Protein AF-0000000072478906 (afdb_homodimer)

Structure (mmCIF, N/CA/C/O backbone):
data_AF-0000000072478906-model_v1
#
loop_
_entity.id
_entity.type
_entity.pdbx_description
1 polymer 'Transcription factor Pcc1'
#
loop_
_atom_site.group_PDB
_atom_site.id
_atom_site.type_symbol
_atom_site.label_atom_id
_atom_site.label_alt_id
_atom_site.label_comp_id
_atom_site.label_asym_id
_atom_site.label_entity_id
_atom_site.label_seq_id
_atom_site.pdbx_PDB_ins_code
_atom_site.Cartn_x
_atom_site.Cartn_y
_atom_site.Cartn_z
_atom_site.occupancy
_atom_site.B_iso_or_equiv
_atom_site.auth_seq_id
_atom_site.auth_comp_id
_atom_site.auth_asym_id
_atom_site.auth_atom_id
_atom_site.pdbx_PDB_model_num
ATOM 1 N N . MET A 1 1 ? 17.188 -21.484 0.772 1 69.25 1 MET A N 1
ATOM 2 C CA . MET A 1 1 ? 17.469 -21.172 -0.628 1 69.25 1 MET A CA 1
ATOM 3 C C . MET A 1 1 ? 18.125 -19.797 -0.766 1 69.25 1 MET A C 1
ATOM 5 O O . MET A 1 1 ? 17.906 -18.922 0.07 1 69.25 1 MET A O 1
ATOM 9 N N . SER A 1 2 ? 19.078 -19.797 -1.649 1 85.44 2 SER A N 1
ATOM 10 C CA . SER A 1 2 ? 19.844 -18.562 -1.812 1 85.44 2 SER A CA 1
ATOM 11 C C . SER A 1 2 ? 19.016 -17.484 -2.525 1 85.44 2 SER A C 1
ATOM 13 O O . SER A 1 2 ? 18.234 -17.797 -3.422 1 85.44 2 SER A O 1
ATOM 15 N N . LEU A 1 3 ? 19.062 -16.375 -1.99 1 89.69 3 LEU A N 1
ATOM 16 C CA . LEU A 1 3 ? 18.422 -15.234 -2.639 1 89.69 3 LEU A CA 1
ATOM 17 C C . LEU A 1 3 ? 19.328 -14.625 -3.699 1 89.69 3 LEU A C 1
ATOM 19 O O . LEU A 1 3 ? 20.016 -13.633 -3.439 1 89.69 3 LEU A O 1
ATOM 23 N N . ASP A 1 4 ? 19.281 -15.156 -4.926 1 92.44 4 ASP A N 1
ATOM 24 C CA . ASP A 1 4 ? 20.266 -14.844 -5.953 1 92.44 4 ASP A CA 1
ATOM 25 C C . ASP A 1 4 ? 19.828 -13.648 -6.793 1 92.44 4 ASP A C 1
ATOM 27 O O . ASP A 1 4 ? 20.625 -13.086 -7.543 1 92.44 4 ASP A O 1
ATOM 31 N N . TYR A 1 5 ? 18.672 -13.312 -6.742 1 94.56 5 TYR A N 1
ATOM 32 C CA . TYR A 1 5 ? 18.172 -12.172 -7.492 1 94.56 5 TYR A CA 1
ATOM 33 C C . TYR A 1 5 ? 18.062 -10.938 -6.602 1 94.56 5 TYR A C 1
ATOM 35 O O . TYR A 1 5 ? 17.453 -10.992 -5.527 1 94.56 5 TYR A O 1
ATOM 43 N N . LYS A 1 6 ? 18.719 -9.82 -7.031 1 95.25 6 LYS A N 1
ATOM 44 C CA . LYS A 1 6 ? 18.75 -8.617 -6.207 1 95.25 6 LYS A CA 1
ATOM 45 C C . LYS A 1 6 ? 18.406 -7.379 -7.031 1 95.25 6 LYS A C 1
ATOM 47 O O . LYS A 1 6 ? 18.734 -7.312 -8.219 1 95.25 6 LYS A O 1
ATOM 52 N N . LEU A 1 7 ? 17.781 -6.418 -6.391 1 96.75 7 LEU A N 1
ATOM 53 C CA . LEU A 1 7 ? 17.438 -5.152 -7.027 1 96.75 7 LEU A CA 1
ATOM 54 C C . LEU A 1 7 ? 17.344 -4.031 -5.996 1 96.75 7 LEU A C 1
ATOM 56 O O . LEU A 1 7 ? 16.875 -4.25 -4.875 1 96.75 7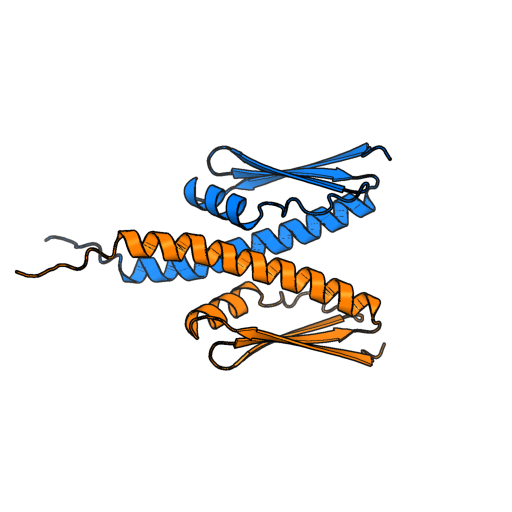 LEU A O 1
ATOM 60 N N . GLU A 1 8 ? 17.766 -2.883 -6.375 1 96.94 8 GLU A N 1
ATOM 61 C CA . GLU A 1 8 ? 17.625 -1.693 -5.539 1 96.94 8 GLU A CA 1
ATOM 62 C C . GLU A 1 8 ? 16.703 -0.67 -6.191 1 96.94 8 GLU A C 1
ATOM 64 O O . GLU A 1 8 ? 16.828 -0.375 -7.383 1 96.94 8 GLU A O 1
ATOM 69 N N . LEU A 1 9 ? 15.773 -0.195 -5.441 1 97.12 9 LEU A N 1
ATOM 70 C CA . LEU A 1 9 ? 14.875 0.867 -5.879 1 97.12 9 LEU A CA 1
ATOM 71 C C . LEU A 1 9 ? 15.094 2.135 -5.059 1 97.12 9 LEU A C 1
ATOM 73 O O . LEU A 1 9 ? 15.148 2.082 -3.828 1 97.12 9 LEU A O 1
ATOM 77 N N . ARG A 1 10 ? 15.266 3.279 -5.719 1 96.56 10 ARG A N 1
ATOM 78 C CA . ARG A 1 10 ? 15.406 4.57 -5.055 1 96.56 10 ARG A CA 1
ATOM 79 C C . ARG A 1 10 ? 14.328 5.547 -5.516 1 96.56 1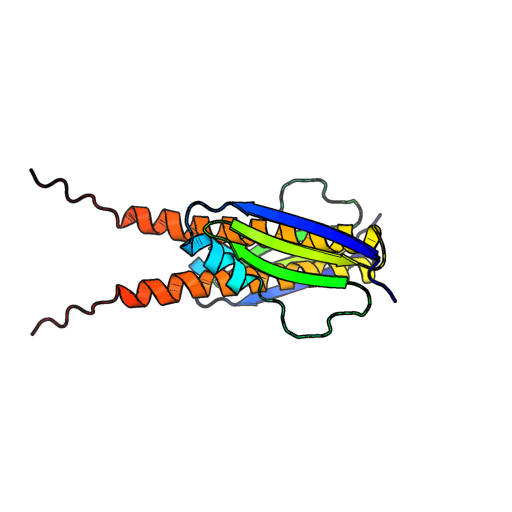0 ARG A C 1
ATOM 81 O O . ARG A 1 10 ? 14.148 5.754 -6.719 1 96.56 10 ARG A O 1
ATOM 88 N N . VAL A 1 11 ? 13.633 6.113 -4.531 1 97.56 11 VAL A N 1
ATOM 89 C CA . VAL A 1 11 ? 12.531 7.027 -4.828 1 97.56 11 VAL A CA 1
ATOM 90 C C . VAL A 1 11 ? 12.789 8.375 -4.16 1 97.56 11 VAL A C 1
ATOM 92 O O . VAL A 1 11 ? 12.789 8.477 -2.93 1 97.56 11 VAL A O 1
ATOM 95 N N . PRO A 1 12 ? 12.898 9.406 -4.91 1 97.12 12 PRO A N 1
ATOM 96 C CA . PRO A 1 12 ? 13.109 10.734 -4.328 1 97.12 12 PRO A CA 1
ATOM 97 C C . PRO A 1 12 ? 11.812 11.375 -3.838 1 97.12 12 PRO A C 1
ATOM 99 O O . PRO A 1 12 ? 10.773 11.242 -4.488 1 97.12 12 PRO A O 1
ATOM 102 N N . PHE A 1 13 ? 11.938 12.039 -2.707 1 95.69 13 PHE A N 1
ATOM 103 C CA . PHE A 1 13 ? 10.875 12.867 -2.152 1 95.69 13 PHE A CA 1
ATOM 104 C C . PHE A 1 13 ? 11.281 14.336 -2.139 1 95.69 13 PHE A C 1
ATOM 106 O O . PHE A 1 13 ? 12.43 14.672 -2.422 1 95.69 13 PHE A O 1
ATOM 113 N N . GLU A 1 14 ? 10.281 15.188 -1.878 1 93.19 14 GLU A N 1
ATOM 114 C CA . GLU A 1 14 ? 10.547 16.625 -1.881 1 93.19 14 GLU A CA 1
ATOM 115 C C . GLU A 1 14 ? 11.445 17.016 -0.711 1 93.19 14 GLU A C 1
ATOM 117 O O . GLU A 1 14 ? 12.273 17.922 -0.836 1 93.19 14 GLU A O 1
ATOM 122 N N . THR A 1 15 ? 11.156 16.344 0.394 1 94 15 THR A N 1
ATOM 123 C CA . THR A 1 15 ? 11.922 16.672 1.595 1 94 15 THR A CA 1
ATOM 124 C C . THR A 1 15 ? 12.391 15.398 2.297 1 94 15 THR A C 1
ATOM 126 O O . THR A 1 15 ? 11.836 14.32 2.08 1 94 15 THR A O 1
ATOM 129 N N . ALA A 1 16 ? 13.367 15.578 3.176 1 95.88 16 ALA A N 1
ATOM 130 C CA . ALA A 1 16 ? 13.859 14.469 3.994 1 95.88 16 ALA A CA 1
ATOM 131 C C . ALA A 1 16 ? 12.758 13.953 4.922 1 95.88 16 ALA A C 1
ATOM 133 O O . ALA A 1 16 ? 12.695 12.75 5.203 1 95.88 16 ALA A O 1
ATOM 134 N N . ARG A 1 17 ? 11.969 14.82 5.352 1 94 17 ARG A N 1
ATOM 135 C CA . ARG A 1 17 ? 10.883 14.461 6.246 1 94 17 ARG A CA 1
ATOM 136 C C . ARG A 1 17 ? 9.883 13.531 5.555 1 94 17 ARG A C 1
ATOM 138 O O . ARG A 1 17 ? 9.445 12.539 6.141 1 94 17 ARG A O 1
ATOM 1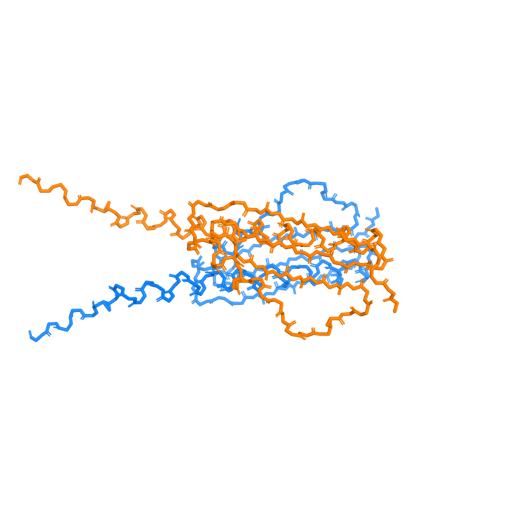45 N N . GLN A 1 18 ? 9.562 13.844 4.371 1 94.12 18 GLN A N 1
ATOM 146 C CA . GLN A 1 18 ? 8.656 13.008 3.602 1 94.12 18 GLN A CA 1
ATOM 147 C C . GLN A 1 18 ? 9.234 11.609 3.402 1 94.12 18 GLN A C 1
ATOM 149 O O . GLN A 1 18 ? 8.508 10.609 3.506 1 94.12 18 GLN A O 1
ATOM 154 N N . ALA A 1 19 ? 10.508 11.547 3.129 1 96.38 19 ALA A N 1
ATOM 155 C CA . ALA A 1 19 ? 11.172 10.258 2.955 1 96.38 19 ALA A CA 1
ATOM 156 C C . ALA A 1 19 ? 11.133 9.438 4.242 1 96.38 19 ALA A C 1
ATOM 158 O O . ALA A 1 19 ? 10.914 8.227 4.207 1 96.38 19 ALA A O 1
ATOM 159 N N . GLU A 1 20 ? 11.305 10.109 5.293 1 95.38 20 GLU A N 1
ATOM 160 C CA . GLU A 1 20 ? 11.266 9.453 6.598 1 95.38 20 GLU A CA 1
ATOM 161 C C . GLU A 1 20 ? 9.867 8.938 6.922 1 95.38 20 GLU A C 1
ATOM 163 O O . GLU A 1 20 ? 9.711 7.848 7.473 1 95.38 20 GLU A O 1
ATOM 168 N N . ILE A 1 21 ? 8.938 9.68 6.605 1 94.44 21 ILE A N 1
ATOM 169 C CA . ILE A 1 21 ? 7.559 9.258 6.82 1 94.44 21 ILE A CA 1
ATOM 170 C C . ILE A 1 21 ? 7.262 8.016 5.988 1 94.44 21 ILE A C 1
ATOM 172 O O . ILE A 1 21 ? 6.656 7.062 6.48 1 94.44 21 ILE A O 1
ATOM 176 N N . ALA A 1 22 ? 7.695 8.062 4.77 1 96.31 22 ALA A N 1
ATOM 177 C CA . ALA A 1 22 ? 7.496 6.906 3.9 1 96.31 22 ALA A CA 1
ATOM 178 C C . ALA A 1 22 ? 8.172 5.66 4.473 1 96.31 22 ALA A C 1
ATOM 180 O O . ALA A 1 22 ? 7.57 4.586 4.516 1 96.31 22 ALA A O 1
ATOM 181 N N . TYR A 1 23 ? 9.391 5.801 4.926 1 95.94 23 TYR A N 1
ATOM 182 C CA . TYR A 1 23 ? 10.141 4.711 5.539 1 95.94 23 TYR A CA 1
ATOM 183 C C . TYR A 1 23 ? 9.375 4.117 6.719 1 95.94 23 TYR A C 1
ATOM 185 O O . TYR A 1 23 ? 9.188 2.902 6.793 1 95.94 23 TYR A O 1
ATOM 193 N N . ASN A 1 24 ? 8.922 4.965 7.531 1 94 24 ASN A N 1
ATOM 194 C CA . ASN A 1 24 ? 8.227 4.531 8.742 1 94 24 ASN A CA 1
ATOM 195 C C . ASN A 1 24 ? 6.902 3.85 8.406 1 94 24 ASN A C 1
ATOM 197 O O . ASN A 1 24 ? 6.449 2.971 9.141 1 94 24 ASN A O 1
ATOM 201 N N . SER A 1 25 ? 6.312 4.297 7.328 1 94.31 25 SER A N 1
ATOM 202 C CA . SER A 1 25 ? 5.035 3.729 6.914 1 94.31 25 SER A CA 1
ATOM 203 C C . SER A 1 25 ? 5.215 2.336 6.316 1 94.31 25 SER A C 1
ATOM 205 O O . SER A 1 25 ? 4.289 1.523 6.332 1 94.31 25 SER A O 1
ATOM 207 N N . LEU A 1 26 ? 6.387 2.043 5.816 1 94.12 26 LEU A N 1
ATOM 208 C CA . LEU A 1 26 ? 6.648 0.792 5.113 1 94.12 26 LEU A CA 1
ATOM 209 C C . LEU A 1 26 ? 7.336 -0.213 6.031 1 94.12 26 LEU A C 1
ATOM 211 O O . LEU A 1 26 ? 7.391 -1.405 5.723 1 94.12 26 LEU A O 1
ATOM 215 N N . ILE A 1 27 ? 7.84 0.241 7.098 1 80.56 27 ILE A N 1
ATOM 216 C CA . ILE A 1 27 ? 8.656 -0.613 7.953 1 80.56 27 ILE A CA 1
ATOM 217 C C . ILE A 1 27 ? 8.039 -2.006 8.039 1 80.56 27 ILE A C 1
ATOM 219 O O . ILE A 1 27 ? 6.855 -2.146 8.367 1 80.56 27 ILE A O 1
ATOM 223 N N . PRO A 1 28 ? 8.891 -2.883 7.48 1 67 28 PRO A N 1
ATOM 224 C CA . PRO A 1 28 ? 8.422 -4.27 7.477 1 67 28 PRO A CA 1
ATOM 225 C C . PRO A 1 28 ? 8.109 -4.789 8.883 1 67 28 PRO A C 1
ATOM 227 O O . PRO A 1 28 ? 8.711 -4.34 9.859 1 67 28 PRO A O 1
ATOM 230 N N . ASP A 1 29 ? 6.809 -5.32 8.898 1 60 29 ASP A N 1
ATOM 231 C CA . ASP A 1 29 ? 6.609 -6.043 10.148 1 60 29 ASP A CA 1
ATOM 232 C C . ASP A 1 29 ? 7.566 -7.23 10.266 1 60 29 ASP A C 1
ATOM 234 O O . ASP A 1 29 ? 7.871 -7.883 9.266 1 60 29 ASP A O 1
ATOM 238 N N . PRO A 1 30 ? 8.406 -7.074 11.305 1 52.44 30 PRO A N 1
ATOM 239 C CA . PRO A 1 30 ? 9.336 -8.188 11.508 1 52.44 30 PRO A CA 1
ATOM 240 C C . PRO A 1 30 ? 8.727 -9.539 11.125 1 52.44 30 PRO A C 1
ATOM 242 O O . PRO A 1 30 ? 9.391 -10.57 11.242 1 52.44 30 PRO A O 1
ATOM 245 N N . VAL A 1 31 ? 7.586 -9.508 10.82 1 49.47 31 VAL A N 1
ATOM 246 C CA . VAL A 1 31 ? 7.035 -10.852 10.695 1 49.47 31 VAL A CA 1
ATOM 247 C C . VAL A 1 31 ? 7.895 -11.672 9.742 1 49.47 31 VAL A C 1
ATOM 249 O O . VAL A 1 31 ? 8.672 -11.125 8.961 1 49.47 31 VAL A O 1
ATOM 252 N N . LEU A 1 32 ? 7.379 -12.812 9.172 1 50.72 32 LEU A N 1
ATOM 253 C CA . LEU A 1 32 ? 7.926 -14.023 8.562 1 50.72 32 LEU A CA 1
ATOM 254 C C . LEU A 1 32 ? 8.578 -13.703 7.219 1 50.72 32 LEU A C 1
ATOM 256 O O . LEU A 1 32 ? 7.887 -13.336 6.262 1 50.72 32 LEU A O 1
ATOM 260 N N . LYS A 1 33 ? 9.727 -12.953 7.383 1 55.34 33 LYS A N 1
ATOM 261 C CA . LYS A 1 33 ? 10.547 -12.922 6.172 1 55.34 33 LYS A CA 1
ATOM 262 C C . LYS A 1 33 ? 10.609 -14.289 5.512 1 55.34 33 LYS A C 1
ATOM 264 O O . LYS A 1 33 ? 10.992 -15.273 6.145 1 55.34 33 LYS A O 1
ATOM 269 N N . GLY A 1 34 ? 9.711 -14.57 4.637 1 59.5 34 GLY A N 1
ATOM 270 C CA . GLY A 1 34 ? 9.758 -15.836 3.926 1 59.5 34 GLY A CA 1
ATOM 271 C C . GLY A 1 34 ? 11.086 -16.109 3.254 1 59.5 34 GLY A C 1
ATOM 272 O O . GLY A 1 34 ? 11.852 -15.172 2.98 1 59.5 34 GLY A O 1
ATOM 273 N N . ASN A 1 35 ? 11.57 -17.297 3.393 1 75.31 35 ASN A N 1
ATOM 274 C CA . ASN A 1 35 ? 12.797 -17.844 2.809 1 75.31 35 ASN A CA 1
ATOM 275 C C . ASN A 1 35 ? 12.906 -17.5 1.327 1 75.31 35 ASN A C 1
ATOM 277 O O . ASN A 1 35 ? 13.961 -17.703 0.718 1 75.31 35 ASN A O 1
ATOM 281 N N . GLU A 1 36 ? 11.859 -16.719 0.839 1 88.75 36 GLU A N 1
ATOM 282 C CA . GLU A 1 36 ? 11.906 -16.562 -0.611 1 88.75 36 GLU A CA 1
ATOM 283 C C . GLU A 1 36 ? 12.18 -15.109 -0.998 1 88.75 36 GLU A C 1
ATOM 285 O O . GLU A 1 36 ? 12.508 -14.82 -2.15 1 88.75 36 GLU A O 1
ATOM 290 N N . ILE A 1 37 ? 12.023 -14.133 -0.041 1 90.44 37 ILE A N 1
ATOM 291 C CA . ILE A 1 37 ? 12.18 -12.719 -0.386 1 90.44 37 ILE A CA 1
ATOM 292 C C . ILE A 1 37 ? 12.602 -11.93 0.852 1 90.44 37 ILE A C 1
ATOM 294 O O . ILE A 1 37 ? 12.141 -12.203 1.959 1 90.44 37 ILE A O 1
ATOM 298 N N . ASN A 1 38 ? 13.547 -11.047 0.733 1 90.06 38 ASN A N 1
ATOM 299 C CA . ASN A 1 38 ? 13.961 -10.078 1.741 1 90.06 38 ASN A CA 1
ATOM 300 C C . ASN A 1 38 ? 13.906 -8.656 1.201 1 90.06 38 ASN A C 1
ATOM 302 O O . ASN A 1 38 ? 14.391 -8.383 0.101 1 90.06 38 ASN A O 1
ATOM 306 N N . ILE A 1 39 ? 13.234 -7.828 1.982 1 91.38 39 ILE A N 1
ATOM 307 C CA . ILE A 1 39 ? 13.164 -6.414 1.617 1 91.38 39 ILE A CA 1
ATOM 308 C C . ILE A 1 39 ? 13.719 -5.562 2.756 1 91.38 39 ILE A C 1
ATOM 310 O O . ILE A 1 39 ? 13.289 -5.695 3.904 1 91.38 39 ILE A O 1
ATOM 314 N N . ASN A 1 40 ? 14.633 -4.699 2.426 1 91.88 40 ASN A N 1
ATOM 315 C CA . ASN A 1 40 ? 15.172 -3.746 3.389 1 91.88 40 ASN A CA 1
ATOM 316 C C . ASN A 1 40 ? 14.961 -2.307 2.924 1 91.88 40 ASN A C 1
ATOM 318 O O . ASN A 1 40 ? 15.289 -1.963 1.788 1 91.88 40 ASN A O 1
ATOM 322 N N . TYR A 1 41 ? 14.359 -1.573 3.85 1 95.44 41 TYR A N 1
ATOM 323 C CA . TYR A 1 41 ? 14.141 -0.162 3.549 1 95.44 41 TYR A CA 1
ATOM 324 C C . TYR A 1 41 ? 15.133 0.714 4.312 1 95.44 41 TYR A C 1
ATOM 326 O O . TYR A 1 41 ? 15.523 0.385 5.434 1 95.44 41 TYR A O 1
ATOM 334 N N . SER A 1 42 ? 15.484 1.795 3.68 1 95.44 42 SER A N 1
ATOM 335 C CA . SER A 1 42 ? 16.297 2.822 4.328 1 95.44 42 SER A CA 1
ATOM 336 C C . SER A 1 42 ? 16.031 4.195 3.715 1 95.44 42 SER A C 1
ATOM 338 O O . SER A 1 42 ? 15.328 4.309 2.707 1 95.44 42 SER A O 1
ATOM 340 N N . VAL A 1 43 ? 16.641 5.172 4.441 1 97.12 43 VAL A N 1
ATOM 341 C CA . VAL A 1 43 ? 16.531 6.543 3.951 1 97.12 43 VAL A CA 1
ATOM 342 C C . VAL A 1 43 ? 17.922 7.137 3.752 1 97.12 43 VAL A C 1
ATOM 344 O O . VAL A 1 43 ? 18.797 6.988 4.609 1 97.12 43 VAL A O 1
ATOM 347 N N . ASP A 1 44 ? 18.094 7.691 2.537 1 97.44 44 ASP A N 1
ATOM 348 C CA . ASP A 1 44 ? 19.297 8.453 2.219 1 97.44 44 ASP A CA 1
ATOM 349 C C . ASP A 1 44 ? 18.938 9.883 1.813 1 97.44 44 ASP A C 1
ATOM 351 O O . ASP A 1 44 ? 18.672 10.156 0.642 1 97.44 44 ASP A O 1
ATOM 355 N N . ASN A 1 45 ? 19.062 10.852 2.73 1 96.62 45 ASN A N 1
ATOM 356 C CA . ASN A 1 45 ? 18.594 12.219 2.527 1 96.62 45 ASN A CA 1
ATOM 357 C C . ASN A 1 45 ? 17.109 12.258 2.182 1 96.62 45 ASN A C 1
ATOM 359 O O . ASN A 1 45 ? 16.266 11.898 3.004 1 96.62 45 ASN A O 1
ATOM 363 N N . ASN A 1 46 ? 16.766 12.734 1.037 1 97.38 46 ASN A N 1
ATOM 364 C CA . ASN A 1 46 ? 15.359 12.82 0.672 1 97.38 46 ASN A CA 1
ATOM 365 C C . ASN A 1 46 ? 14.938 11.664 -0.23 1 97.38 46 ASN A C 1
ATOM 367 O O . ASN A 1 46 ? 13.969 11.781 -0.976 1 97.38 46 ASN A O 1
ATOM 371 N N . GLU A 1 47 ? 15.648 10.516 -0.056 1 98 47 GLU A N 1
ATOM 372 C CA . GLU A 1 47 ? 15.32 9.383 -0.91 1 98 47 GLU A CA 1
ATOM 373 C C . GLU A 1 47 ? 14.961 8.148 -0.079 1 98 47 GLU A C 1
ATOM 375 O O . GLU A 1 47 ? 15.68 7.801 0.862 1 98 47 GLU A O 1
ATOM 380 N N . LEU A 1 48 ? 13.867 7.559 -0.401 1 97.62 48 LEU A N 1
ATOM 381 C CA . LEU A 1 48 ? 13.578 6.219 0.09 1 97.62 48 LEU A CA 1
ATOM 382 C C . LEU A 1 48 ? 14.32 5.168 -0.729 1 97.62 48 LEU A C 1
ATOM 384 O O . LEU A 1 48 ? 14.234 5.16 -1.96 1 97.62 48 LEU A O 1
ATOM 388 N N . VAL A 1 49 ? 15.047 4.32 -0.025 1 96.88 49 VAL A N 1
ATOM 389 C CA . VAL A 1 49 ? 15.805 3.268 -0.693 1 96.88 49 VAL A CA 1
ATOM 390 C C . VAL A 1 49 ? 15.242 1.901 -0.301 1 96.88 49 VAL A C 1
ATOM 392 O O . VAL A 1 49 ? 15.062 1.615 0.885 1 96.88 49 VAL A O 1
ATOM 395 N N . ALA A 1 50 ? 14.945 1.043 -1.3 1 95.81 50 ALA A N 1
ATOM 396 C CA . ALA A 1 50 ? 14.477 -0.32 -1.067 1 95.81 50 ALA A CA 1
ATOM 397 C C . ALA A 1 50 ? 15.391 -1.339 -1.74 1 95.81 50 ALA A C 1
ATOM 399 O O . ALA A 1 50 ? 15.625 -1.271 -2.949 1 95.81 50 ALA A O 1
ATOM 400 N N . ASN A 1 51 ? 15.875 -2.211 -0.929 1 94.69 51 ASN A N 1
ATOM 401 C CA . ASN A 1 51 ? 16.703 -3.309 -1.429 1 94.69 51 ASN A CA 1
ATOM 402 C C . ASN A 1 51 ? 15.945 -4.633 -1.396 1 94.69 51 ASN A C 1
ATOM 404 O O . ASN A 1 51 ? 15.445 -5.043 -0.346 1 94.69 51 ASN A O 1
ATOM 408 N N . PHE A 1 52 ? 15.93 -5.254 -2.605 1 93.56 52 PHE A N 1
ATOM 409 C CA . PHE A 1 52 ? 15.219 -6.52 -2.742 1 93.56 52 PHE A CA 1
ATOM 410 C C . PHE A 1 52 ? 16.203 -7.664 -2.98 1 93.56 52 PHE A C 1
ATOM 412 O O . PHE A 1 52 ? 17.156 -7.516 -3.732 1 93.56 52 PHE A O 1
ATOM 419 N N . ALA A 1 53 ? 15.906 -8.727 -2.285 1 93.38 53 ALA A N 1
ATOM 420 C CA . ALA A 1 53 ? 16.594 -9.984 -2.551 1 93.38 53 ALA A CA 1
ATOM 421 C C . ALA A 1 53 ? 15.617 -11.156 -2.584 1 93.38 53 ALA A C 1
ATOM 423 O O . ALA A 1 53 ? 14.867 -11.367 -1.634 1 93.38 53 ALA A O 1
ATOM 424 N N . GLY A 1 54 ? 15.641 -11.906 -3.816 1 93.44 54 GLY A N 1
ATOM 425 C CA . GLY A 1 54 ? 14.688 -13 -3.969 1 93.44 54 GLY A CA 1
ATOM 426 C C . GLY A 1 54 ? 15.289 -14.234 -4.605 1 93.44 54 GLY A C 1
ATOM 427 O O . GLY A 1 54 ? 16.391 -14.18 -5.156 1 93.44 54 GLY A O 1
ATOM 428 N N . VAL A 1 55 ? 14.594 -15.383 -4.535 1 94.81 55 VAL A N 1
ATOM 429 C CA . VAL A 1 55 ? 15.047 -16.672 -5.043 1 94.81 55 VAL A CA 1
ATOM 430 C C . VAL A 1 55 ? 14.797 -16.75 -6.547 1 94.81 55 VAL A C 1
ATOM 432 O O . VAL A 1 55 ? 15.352 -17.625 -7.227 1 94.81 55 VAL A O 1
ATOM 435 N N . SER A 1 56 ? 13.969 -15.805 -7.105 1 94.5 56 SER A N 1
ATOM 436 C CA . SER A 1 56 ? 13.617 -15.812 -8.523 1 94.5 56 SER A CA 1
ATOM 437 C C . SER A 1 56 ? 13.211 -14.422 -9 1 94.5 56 SER A C 1
ATOM 439 O O . SER A 1 56 ? 12.938 -13.539 -8.188 1 94.5 56 SER A O 1
ATOM 441 N N . ASP A 1 57 ? 13.289 -14.297 -10.305 1 93.69 57 ASP A N 1
ATOM 442 C CA . ASP A 1 57 ? 12.852 -13.039 -10.914 1 93.69 57 ASP A CA 1
ATOM 443 C C . ASP A 1 57 ? 11.375 -12.773 -10.609 1 93.69 57 ASP A C 1
ATOM 445 O O . ASP A 1 57 ? 10.984 -11.633 -10.391 1 93.69 57 ASP A O 1
ATOM 449 N N . LYS A 1 58 ? 10.664 -13.93 -10.57 1 93.25 58 LYS A N 1
ATOM 450 C CA . LYS A 1 58 ? 9.234 -13.805 -10.289 1 93.25 58 LYS A CA 1
ATOM 451 C C . LYS A 1 58 ? 9 -13.211 -8.906 1 93.25 58 LYS A C 1
ATOM 453 O O . LYS A 1 58 ? 8.227 -12.266 -8.75 1 93.25 58 LYS A O 1
ATOM 458 N N . MET A 1 59 ? 9.711 -13.625 -7.984 1 92.19 59 MET A N 1
ATOM 459 C CA . MET A 1 59 ? 9.555 -13.188 -6.602 1 92.19 59 MET A CA 1
ATOM 460 C C . MET A 1 59 ? 9.914 -11.711 -6.449 1 92.19 59 MET A C 1
ATOM 462 O O . MET A 1 59 ? 9.242 -10.977 -5.727 1 92.19 59 MET A O 1
ATOM 466 N N . ILE A 1 60 ? 10.891 -11.305 -7.156 1 92.56 60 ILE A N 1
ATOM 467 C CA . ILE A 1 60 ? 11.312 -9.906 -7.098 1 92.56 60 ILE A CA 1
ATOM 468 C C . ILE A 1 60 ? 10.258 -9.016 -7.754 1 92.56 60 ILE A C 1
ATOM 470 O O . ILE A 1 60 ? 9.922 -7.953 -7.234 1 92.56 60 ILE A O 1
ATOM 474 N N . ARG A 1 61 ? 9.773 -9.469 -8.844 1 93.75 61 ARG A N 1
ATOM 475 C CA . ARG A 1 61 ? 8.766 -8.703 -9.578 1 93.75 61 ARG A CA 1
ATOM 476 C C . ARG A 1 61 ? 7.527 -8.477 -8.719 1 93.75 61 ARG A C 1
ATOM 478 O O . ARG A 1 61 ? 6.984 -7.367 -8.688 1 93.75 61 ARG A O 1
ATOM 485 N N . VAL A 1 62 ? 7.078 -9.484 -8.078 1 89.69 62 VAL A N 1
ATOM 486 C CA . VAL A 1 62 ? 5.898 -9.383 -7.23 1 89.69 62 VAL A CA 1
ATOM 487 C C . VAL A 1 62 ? 6.16 -8.398 -6.094 1 89.69 62 VAL A C 1
ATOM 489 O O . VAL A 1 62 ? 5.336 -7.523 -5.82 1 89.69 62 VAL A O 1
ATOM 492 N N . ALA A 1 63 ? 7.363 -8.516 -5.473 1 90.56 63 ALA A N 1
ATOM 493 C CA . ALA A 1 63 ? 7.711 -7.68 -4.328 1 90.56 63 ALA A CA 1
ATOM 494 C C . ALA A 1 63 ? 7.805 -6.211 -4.734 1 90.56 63 ALA A C 1
ATOM 496 O O . ALA A 1 63 ? 7.32 -5.332 -4.016 1 90.56 63 ALA A O 1
ATOM 497 N N . ILE A 1 64 ? 8.375 -6.031 -5.883 1 93.5 64 ILE A N 1
ATOM 498 C CA . ILE A 1 64 ? 8.57 -4.66 -6.332 1 93.5 64 ILE A CA 1
ATOM 499 C C . ILE A 1 64 ? 7.223 -4.039 -6.691 1 93.5 64 ILE A C 1
ATOM 501 O O . ILE A 1 64 ? 6.977 -2.863 -6.414 1 93.5 64 ILE A O 1
ATOM 505 N N . SER A 1 65 ? 6.383 -4.785 -7.34 1 91.44 65 SER A N 1
ATOM 506 C CA . SER A 1 65 ? 5.059 -4.301 -7.703 1 91.44 65 SER A CA 1
ATOM 507 C C . SER A 1 65 ? 4.258 -3.895 -6.469 1 91.44 65 SER A C 1
ATOM 509 O O . SER A 1 65 ? 3.635 -2.832 -6.453 1 91.44 65 SER A O 1
ATOM 511 N N . ASN A 1 66 ? 4.309 -4.758 -5.469 1 91.5 66 ASN A N 1
ATOM 512 C CA . ASN A 1 66 ? 3.629 -4.461 -4.215 1 91.5 66 ASN A CA 1
ATOM 513 C C . ASN A 1 66 ? 4.191 -3.203 -3.559 1 91.5 66 ASN A C 1
ATOM 515 O O . ASN A 1 66 ? 3.434 -2.357 -3.074 1 91.5 66 ASN A O 1
ATOM 519 N N . THR A 1 67 ? 5.543 -3.053 -3.568 1 93.19 67 THR A N 1
ATOM 520 C CA . THR A 1 67 ? 6.211 -1.911 -2.951 1 93.19 67 THR A CA 1
ATOM 521 C C . THR A 1 67 ? 5.844 -0.617 -3.672 1 93.19 67 THR A C 1
ATOM 523 O O . THR A 1 67 ? 5.543 0.393 -3.033 1 93.19 67 THR A O 1
ATOM 526 N N . ILE A 1 68 ? 5.777 -0.633 -4.949 1 93.88 68 ILE A N 1
ATOM 527 C CA . ILE A 1 68 ? 5.445 0.543 -5.746 1 93.88 68 ILE A CA 1
ATOM 528 C C . ILE A 1 68 ? 4.004 0.97 -5.461 1 93.88 68 ILE A C 1
ATOM 530 O O . ILE A 1 68 ? 3.721 2.162 -5.324 1 93.88 68 ILE A O 1
ATOM 534 N N . ASP A 1 69 ? 3.152 -0.015 -5.344 1 92 69 ASP A N 1
ATOM 535 C CA . ASP A 1 69 ? 1.771 0.287 -4.984 1 92 69 ASP A CA 1
ATOM 536 C C . ASP A 1 69 ? 1.696 0.988 -3.629 1 92 69 ASP A C 1
ATOM 538 O O . ASP A 1 69 ? 0.988 1.985 -3.479 1 92 69 ASP A O 1
ATOM 542 N N . ASN A 1 70 ? 2.486 0.467 -2.664 1 94.38 70 ASN A N 1
ATOM 543 C CA . ASN A 1 70 ? 2.51 1.069 -1.335 1 94.38 70 ASN A CA 1
ATOM 544 C C . ASN A 1 70 ? 3.057 2.494 -1.376 1 94.38 70 ASN A C 1
ATOM 546 O O . ASN A 1 70 ? 2.514 3.391 -0.727 1 94.38 70 ASN A O 1
ATOM 550 N N . ILE A 1 71 ? 4.043 2.703 -2.135 1 96 71 ILE A N 1
ATOM 551 C CA . ILE A 1 71 ? 4.656 4.023 -2.232 1 96 71 ILE A CA 1
ATOM 552 C C . ILE A 1 71 ? 3.682 5.004 -2.877 1 96 71 ILE A C 1
ATOM 554 O O . ILE A 1 71 ? 3.564 6.148 -2.441 1 96 71 ILE A O 1
ATOM 558 N N . LYS A 1 72 ? 3.023 4.535 -3.891 1 94.69 72 LYS A N 1
ATOM 559 C CA . LYS A 1 72 ? 2.004 5.367 -4.523 1 94.69 72 LYS A CA 1
ATOM 560 C C . LYS A 1 72 ? 0.95 5.809 -3.512 1 94.69 72 LYS A C 1
ATOM 562 O O . LYS A 1 72 ? 0.577 6.98 -3.467 1 94.69 72 LYS A O 1
ATOM 567 N N . VAL A 1 73 ? 0.495 4.969 -2.768 1 95.19 73 VAL A N 1
ATOM 568 C CA . VAL A 1 73 ? -0.541 5.238 -1.775 1 95.19 73 VAL A CA 1
ATOM 569 C C . VAL A 1 73 ? -0.007 6.203 -0.719 1 95.19 73 VAL A C 1
ATOM 571 O O . VAL A 1 73 ? -0.729 7.09 -0.258 1 95.19 73 VAL A O 1
ATOM 574 N N . ILE A 1 74 ? 1.234 6.066 -0.345 1 95.94 74 ILE A N 1
ATOM 575 C CA . ILE A 1 74 ? 1.891 6.977 0.587 1 95.94 74 ILE A CA 1
ATOM 576 C C . ILE A 1 74 ? 1.881 8.391 0.02 1 95.94 74 ILE A C 1
ATOM 578 O O . ILE A 1 74 ? 1.474 9.336 0.7 1 95.94 74 ILE A O 1
ATOM 582 N N . ILE A 1 75 ? 2.258 8.469 -1.177 1 95 75 ILE A N 1
ATOM 583 C CA . ILE A 1 75 ? 2.355 9.773 -1.825 1 95 75 ILE A CA 1
ATOM 584 C C . ILE A 1 75 ? 0.969 10.406 -1.921 1 95 75 ILE A C 1
ATOM 586 O O . ILE A 1 75 ? 0.8 11.594 -1.634 1 95 75 ILE A O 1
ATOM 590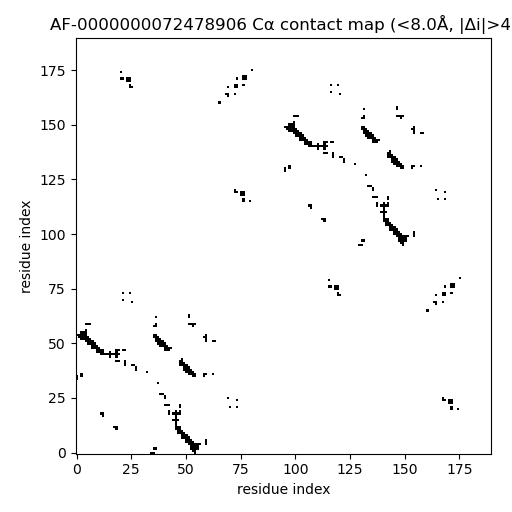 N N . GLU A 1 76 ? 0.002 9.625 -2.307 1 92.94 76 GLU A N 1
ATOM 591 C CA . GLU A 1 76 ? -1.363 10.133 -2.393 1 92.94 76 GLU A CA 1
ATOM 592 C C . GLU A 1 76 ? -1.876 10.57 -1.024 1 92.94 76 GLU A C 1
ATOM 594 O O . GLU A 1 76 ? -2.592 11.57 -0.916 1 92.94 76 GLU A O 1
ATOM 599 N N . THR A 1 77 ? -1.573 9.836 -0.045 1 94.94 77 THR A N 1
ATOM 600 C CA . THR A 1 77 ? -1.97 10.188 1.315 1 94.94 77 THR A CA 1
ATOM 601 C C . THR A 1 77 ? -1.283 11.469 1.767 1 94.94 77 THR A C 1
ATOM 603 O O . THR A 1 77 ? -1.931 12.367 2.309 1 94.94 77 THR A O 1
ATOM 606 N N . MET A 1 78 ? -0.034 11.562 1.526 1 93.31 78 MET A N 1
ATOM 607 C CA . MET A 1 78 ? 0.717 12.766 1.867 1 93.31 78 MET A CA 1
ATOM 608 C C . MET A 1 78 ? 0.101 13.992 1.207 1 93.31 78 MET A C 1
ATOM 610 O O . MET A 1 78 ? -0.056 15.039 1.848 1 93.31 78 MET A O 1
ATOM 614 N N . ASP A 1 79 ? -0.24 13.883 -0.032 1 91.12 79 ASP A N 1
ATOM 615 C CA . ASP A 1 79 ? -0.801 14.984 -0.802 1 91.12 79 ASP A CA 1
ATOM 616 C C . ASP A 1 79 ? -2.121 15.461 -0.199 1 91.12 79 ASP A C 1
ATOM 618 O O . ASP A 1 79 ? -2.434 16.656 -0.234 1 91.12 79 ASP A O 1
ATOM 622 N N . ALA A 1 80 ? -2.83 14.578 0.299 1 88.44 80 ALA A N 1
ATOM 623 C CA . ALA A 1 80 ? -4.117 14.914 0.902 1 88.44 80 ALA A CA 1
ATOM 624 C C . ALA A 1 80 ? -3.926 15.727 2.182 1 88.44 80 ALA A C 1
ATOM 626 O O . ALA A 1 80 ? -4.754 16.578 2.516 1 88.44 80 ALA A O 1
ATOM 627 N N . PHE A 1 81 ? -2.85 15.594 2.859 1 84.5 81 PHE A N 1
ATOM 628 C CA . PHE A 1 81 ? -2.58 16.297 4.113 1 84.5 81 PHE A CA 1
ATOM 629 C C . PHE A 1 81 ? -1.781 17.562 3.863 1 84.5 81 PHE A C 1
ATOM 631 O O . PHE A 1 81 ? -1.901 18.531 4.613 1 84.5 81 PHE A O 1
ATOM 638 N N . ASP A 1 82 ? -0.892 17.516 2.982 1 76.31 82 ASP A N 1
ATOM 639 C CA . ASP A 1 82 ? -0.147 18.719 2.641 1 76.31 82 ASP A CA 1
ATOM 640 C C . ASP A 1 82 ? -1.062 19.781 2.021 1 76.31 82 ASP A C 1
ATOM 642 O O . ASP A 1 82 ? -0.902 20.969 2.277 1 76.31 82 ASP A O 1
ATOM 646 N N . GLY A 1 83 ? -1.86 19.531 0.952 1 60.19 83 GLY A N 1
ATOM 647 C CA . GLY A 1 83 ? -2.789 20.516 0.412 1 60.19 83 GLY A CA 1
ATOM 648 C C . GLY A 1 83 ? -3.68 21.141 1.47 1 60.19 83 GLY A C 1
ATOM 649 O O . GLY A 1 83 ? -4.164 22.266 1.298 1 60.19 83 GLY A O 1
ATOM 650 N N . LYS A 1 84 ? -4.02 20.531 2.49 1 54.16 84 LYS A N 1
ATOM 651 C CA . LYS A 1 84 ? -4.746 21.156 3.596 1 54.16 84 LYS A CA 1
ATOM 652 C C . LYS A 1 84 ? -3.84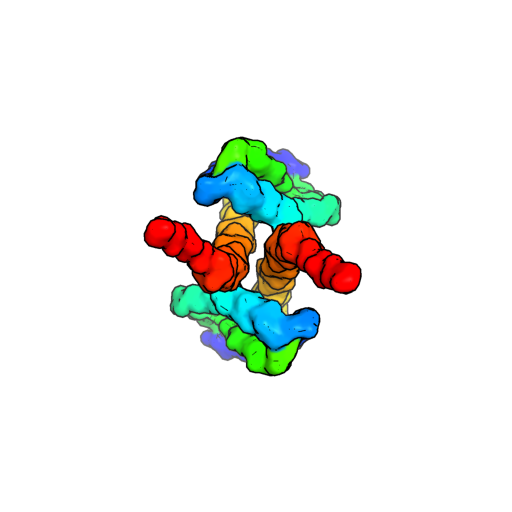6 22.109 4.371 1 54.16 84 LYS A C 1
ATOM 654 O O . LYS A 1 84 ? -4.309 23.125 4.879 1 54.16 84 LYS A O 1
ATOM 659 N N . LYS A 1 85 ? -2.545 21.859 4.574 1 49.28 85 LYS A N 1
ATOM 660 C CA . LYS A 1 85 ? -1.728 22.859 5.242 1 49.28 85 LYS A CA 1
ATOM 661 C C . LYS A 1 85 ? -1.654 24.141 4.418 1 49.28 85 LYS A C 1
ATOM 663 O O . LYS A 1 85 ? -1.264 25.203 4.926 1 49.28 85 LYS A O 1
ATOM 668 N N . ASP A 1 86 ? -1.656 24.141 3.148 1 44.06 86 ASP A N 1
ATOM 669 C CA . ASP A 1 86 ? -1.676 25.406 2.414 1 44.06 86 ASP A CA 1
ATOM 670 C C . ASP A 1 86 ? -2.928 26.203 2.746 1 44.06 86 ASP A C 1
ATOM 672 O O . ASP A 1 86 ? -2.963 27.422 2.537 1 44.06 86 ASP A O 1
ATOM 676 N N . GLN A 1 87 ? -3.984 25.672 3.229 1 40 87 GLN A N 1
ATOM 677 C CA . GLN A 1 87 ? -5.008 26.625 3.645 1 40 87 GLN A CA 1
ATOM 678 C C . GLN A 1 87 ? -4.574 27.391 4.887 1 40 87 GLN A C 1
ATOM 680 O O . GLN A 1 87 ? -5.031 28.516 5.125 1 40 87 GLN A O 1
ATOM 685 N N . THR A 1 88 ? -3.785 26.953 5.797 1 36.72 88 THR A N 1
ATOM 686 C CA . THR A 1 88 ? -3.361 27.844 6.871 1 36.72 88 THR A CA 1
ATOM 687 C C . THR A 1 88 ? -2.117 28.625 6.461 1 36.72 88 THR A C 1
ATOM 689 O O . THR A 1 88 ? -1.504 29.312 7.285 1 36.72 88 THR A O 1
ATOM 692 N N . TRP A 1 89 ? -1.531 28.422 5.289 1 38.72 89 TRP A N 1
ATOM 693 C CA . TRP A 1 89 ? -0.435 29.312 4.934 1 38.72 89 TRP A CA 1
ATOM 694 C C . TRP A 1 89 ? -0.951 30.719 4.66 1 38.72 89 TRP A C 1
ATOM 696 O O . TRP A 1 89 ? -1.416 31.016 3.557 1 38.72 89 TRP A O 1
ATOM 706 N N . SER A 1 90 ? -1.779 31.359 5.328 1 36.19 90 SER A N 1
ATOM 707 C CA . SER A 1 90 ? -1.874 32.812 5.23 1 36.19 90 SER A CA 1
ATOM 708 C C . SER A 1 90 ? -0.496 33.469 5.293 1 36.19 90 SER A C 1
ATOM 710 O O . SER A 1 90 ? 0.227 33.312 6.281 1 36.19 90 SER A O 1
ATOM 712 N N . VAL A 1 91 ? 0.337 33.531 4.234 1 37 91 VAL A N 1
ATOM 713 C CA . VAL A 1 91 ? 1.357 34.562 4.105 1 37 91 VAL A CA 1
ATOM 714 C C . VAL A 1 91 ? 0.854 35.875 4.723 1 37 91 VAL A C 1
ATOM 716 O O . VAL A 1 91 ? -0.154 36.406 4.281 1 37 91 VAL A O 1
ATOM 719 N N . GLU A 1 92 ? 0.87 36.094 5.902 1 35.62 92 GLU A N 1
ATOM 720 C CA . GLU A 1 92 ? 0.842 37.438 6.488 1 35.62 92 GLU A CA 1
ATOM 721 C C . GLU A 1 92 ? 1.682 38.406 5.672 1 35.62 92 GLU A C 1
ATOM 723 O O . GLU A 1 92 ? 2.908 38.312 5.617 1 35.62 92 GLU A O 1
ATOM 728 N N . ALA A 1 93 ? 1.315 38.75 4.441 1 38.16 93 ALA A N 1
ATOM 729 C CA . ALA A 1 93 ? 1.72 39.969 3.766 1 38.16 93 ALA A CA 1
ATOM 730 C C . ALA A 1 93 ? 1.656 41.156 4.715 1 38.16 93 ALA A C 1
ATOM 732 O O . ALA A 1 93 ? 0.568 41.625 5.066 1 38.16 93 ALA A O 1
ATOM 733 N N . LYS A 1 94 ? 2.422 41.344 5.688 1 36.34 94 LYS A N 1
ATOM 734 C CA . LYS A 1 94 ? 2.689 42.688 6.25 1 36.34 94 LYS A CA 1
ATOM 735 C C . LYS A 1 94 ? 2.961 43.688 5.148 1 36.34 94 LYS A C 1
ATOM 737 O O . LYS A 1 94 ? 3.904 43.531 4.371 1 36.34 94 LYS A O 1
ATOM 742 N N . GLU A 1 95 ? 1.984 44.594 4.879 1 29.38 95 GLU A N 1
ATOM 743 C CA . GLU A 1 95 ? 2.158 45.969 4.473 1 29.38 95 GLU A CA 1
ATOM 744 C C . GLU A 1 95 ? 3.107 46.719 5.414 1 29.38 95 GLU A C 1
ATOM 746 O O . GLU A 1 95 ? 3.082 46.5 6.625 1 29.38 95 GLU A O 1
ATOM 751 N N . MET B 1 1 ? -14.578 -14.484 -18.125 1 69.06 1 MET B N 1
ATOM 752 C CA . MET B 1 1 ? -14.828 -15.406 -17.016 1 69.06 1 MET B CA 1
ATOM 753 C C . MET B 1 1 ? -15.602 -14.719 -15.898 1 69.06 1 MET B C 1
ATOM 755 O O . MET B 1 1 ? -15.508 -13.5 -15.734 1 69.06 1 MET B O 1
ATOM 759 N N . SER B 1 2 ? -16.531 -15.484 -15.383 1 85.31 2 SER B N 1
ATOM 760 C CA . SER B 1 2 ? -17.391 -14.914 -14.359 1 85.31 2 SER B CA 1
ATOM 761 C C . SER B 1 2 ? -16.641 -14.719 -13.047 1 85.31 2 SER B C 1
ATOM 763 O O . SER B 1 2 ? -15.773 -15.523 -12.703 1 85.31 2 SER B O 1
ATOM 765 N N . LEU B 1 3 ? -16.828 -13.594 -12.516 1 89.62 3 LEU B N 1
ATOM 766 C CA . LEU B 1 3 ? -16.266 -13.328 -11.195 1 89.62 3 LEU B CA 1
ATOM 767 C C . LEU B 1 3 ? -17.172 -13.867 -10.094 1 89.62 3 LEU B C 1
ATOM 769 O O . LEU B 1 3 ? -17.969 -13.117 -9.523 1 89.62 3 LEU B O 1
ATOM 773 N N . ASP B 1 4 ? -17 -15.133 -9.742 1 92.31 4 ASP B N 1
ATOM 774 C CA . ASP B 1 4 ? -17.969 -15.844 -8.898 1 92.31 4 ASP B CA 1
ATOM 775 C C . ASP B 1 4 ? -17.609 -15.695 -7.422 1 92.31 4 ASP B C 1
ATOM 777 O O . ASP B 1 4 ? -18.422 -16.016 -6.551 1 92.31 4 ASP B O 1
ATOM 781 N N . TYR B 1 5 ? -16.516 -15.336 -7.125 1 94.56 5 TYR B N 1
ATOM 782 C CA . TYR B 1 5 ? -16.078 -15.148 -5.742 1 94.56 5 TYR B CA 1
ATOM 783 C C . TYR B 1 5 ? -16.156 -13.68 -5.348 1 94.56 5 TYR B C 1
ATOM 785 O O . TYR B 1 5 ? -15.594 -12.82 -6.035 1 94.56 5 TYR B O 1
ATOM 793 N N . LYS B 1 6 ? -16.891 -13.383 -4.25 1 95.25 6 LYS B N 1
ATOM 794 C CA . LYS B 1 6 ? -17.078 -11.992 -3.842 1 95.25 6 LYS B CA 1
ATOM 795 C C . LYS B 1 6 ? -16.828 -11.82 -2.346 1 95.25 6 LYS B C 1
ATOM 797 O O . LYS B 1 6 ? -17.109 -12.727 -1.558 1 95.25 6 LYS B O 1
ATOM 802 N N . LEU B 1 7 ? -16.344 -10.664 -1.967 1 96.75 7 LEU B N 1
ATOM 803 C CA . LEU B 1 7 ? -16.094 -10.328 -0.57 1 96.75 7 LEU B CA 1
ATOM 804 C C . LEU B 1 7 ? -16.172 -8.82 -0.354 1 96.75 7 LEU B C 1
ATOM 806 O O . LEU B 1 7 ? -15.734 -8.047 -1.21 1 96.75 7 LEU B O 1
ATOM 810 N N . GLU B 1 8 ? -16.672 -8.438 0.755 1 96.94 8 GLU B N 1
ATOM 811 C CA . GLU B 1 8 ? -16.703 -7.031 1.153 1 96.94 8 GLU B CA 1
ATOM 812 C C . GLU B 1 8 ? -15.852 -6.797 2.4 1 96.94 8 GLU B C 1
ATOM 814 O O . GLU B 1 8 ? -15.953 -7.543 3.377 1 96.94 8 GLU B O 1
ATOM 819 N N . LEU B 1 9 ? -15.008 -5.836 2.33 1 97.06 9 LEU B N 1
ATOM 820 C CA . LEU B 1 9 ? -14.203 -5.414 3.471 1 97.06 9 LEU B CA 1
ATOM 821 C C . LEU B 1 9 ? -14.594 -4.012 3.922 1 97.06 9 LEU B C 1
ATOM 823 O O . LEU B 1 9 ? -14.703 -3.098 3.1 1 97.06 9 LEU B O 1
ATOM 827 N N . ARG B 1 10 ? -14.844 -3.812 5.219 1 96.56 10 ARG B N 1
ATOM 828 C CA . ARG B 1 10 ? -15.141 -2.504 5.785 1 96.56 10 ARG B CA 1
ATOM 829 C C . ARG B 1 10 ? -14.148 -2.141 6.887 1 96.56 10 ARG B C 1
ATOM 831 O O . ARG B 1 10 ? -13.938 -2.92 7.816 1 96.56 10 ARG B O 1
ATOM 838 N N . VAL B 1 11 ? -13.578 -0.957 6.742 1 97.56 11 VAL B N 1
ATOM 839 C CA . VAL B 1 11 ? -12.562 -0.497 7.691 1 97.56 11 VAL B CA 1
ATOM 840 C C . VAL B 1 11 ? -12.992 0.836 8.297 1 97.56 11 VAL B C 1
ATOM 842 O O . VAL B 1 11 ? -13.062 1.851 7.598 1 97.56 11 VAL B O 1
ATOM 845 N N . PRO B 1 12 ? -13.172 0.886 9.562 1 97.19 12 PRO B N 1
ATOM 846 C CA . PRO B 1 12 ? -13.547 2.145 10.211 1 97.19 12 PRO B CA 1
ATOM 847 C C . PRO B 1 12 ? -12.352 3.059 10.469 1 97.19 12 PRO B C 1
ATOM 849 O O . PRO B 1 12 ? -11.273 2.584 10.836 1 97.19 12 PRO B O 1
ATOM 852 N N . PHE B 1 13 ? -12.594 4.344 10.242 1 95.75 13 PHE B N 1
ATOM 853 C CA . PHE B 1 13 ? -11.648 5.402 10.586 1 95.75 13 PHE B CA 1
ATOM 854 C C . PHE B 1 13 ? -12.211 6.289 11.695 1 95.75 13 PHE B C 1
ATOM 856 O O . PHE B 1 13 ? -13.375 6.156 12.07 1 95.75 13 PHE B O 1
ATOM 863 N N . GLU B 1 14 ? -11.32 7.121 12.234 1 93.31 14 GLU B N 1
ATOM 864 C CA . GLU B 1 14 ? -11.734 7.992 13.328 1 93.31 14 GLU B CA 1
ATOM 865 C C . GLU B 1 14 ? -12.719 9.055 12.852 1 93.31 14 GLU B C 1
ATOM 867 O O . GLU B 1 14 ? -13.633 9.438 13.586 1 93.31 14 GLU B O 1
ATOM 872 N N . THR B 1 15 ? -12.43 9.516 11.656 1 94.06 15 THR B N 1
ATOM 873 C CA . THR B 1 15 ? -13.273 10.57 11.109 1 94.06 15 THR B CA 1
ATOM 874 C C . THR B 1 15 ? -13.641 10.273 9.664 1 94.06 15 THR B C 1
ATOM 876 O O . THR B 1 15 ? -12.969 9.484 8.992 1 94.06 15 THR B O 1
ATOM 879 N N . ALA B 1 16 ? -14.672 10.969 9.18 1 95.81 16 ALA B N 1
ATOM 880 C CA . ALA B 1 16 ? -15.078 10.859 7.785 1 95.81 16 ALA B CA 1
ATOM 881 C C . ALA B 1 16 ? -13.984 11.359 6.852 1 95.81 16 ALA B C 1
ATOM 883 O O . ALA B 1 16 ? -13.805 10.836 5.75 1 95.81 16 ALA B O 1
ATOM 884 N N . ARG B 1 17 ? -13.312 12.32 7.289 1 94 17 ARG B N 1
ATOM 885 C CA . ARG B 1 17 ? -12.227 12.898 6.5 1 94 17 ARG B CA 1
ATOM 886 C C . ARG B 1 17 ? -11.109 11.883 6.27 1 94 17 ARG B C 1
ATOM 888 O O . ARG B 1 17 ? -10.602 11.758 5.156 1 94 17 ARG B O 1
ATOM 895 N N . GLN B 1 18 ? -10.773 11.188 7.273 1 94.12 18 GLN B N 1
ATOM 896 C CA . GLN B 1 18 ? -9.742 10.156 7.16 1 94.12 18 GLN B CA 1
ATOM 897 C C . GLN B 1 18 ? -10.164 9.07 6.176 1 94.12 18 GLN B C 1
ATOM 899 O O . GLN B 1 18 ? -9.352 8.602 5.379 1 94.12 18 GLN B O 1
ATOM 904 N N . ALA B 1 19 ? -11.406 8.695 6.234 1 96.44 19 ALA B N 1
ATOM 905 C CA . ALA B 1 19 ? -11.93 7.684 5.316 1 96.44 19 ALA B CA 1
ATOM 906 C C . ALA B 1 19 ? -11.867 8.172 3.871 1 96.44 19 ALA B C 1
ATOM 908 O O . ALA B 1 19 ? -11.523 7.406 2.967 1 96.44 19 ALA B O 1
ATOM 909 N N . GLU B 1 20 ? -12.156 9.383 3.717 1 95.38 20 GLU B N 1
ATOM 910 C CA . GLU B 1 20 ? -12.117 9.984 2.387 1 95.38 20 GLU B CA 1
ATOM 911 C C . GLU B 1 20 ? -10.688 10.055 1.856 1 95.38 20 GLU B C 1
ATOM 913 O O . GLU B 1 20 ? -10.453 9.812 0.671 1 95.38 20 GLU B O 1
ATOM 918 N N . ILE B 1 21 ? -9.82 10.375 2.68 1 94.5 21 ILE B N 1
ATOM 919 C CA . ILE B 1 21 ? -8.414 10.422 2.289 1 94.5 21 ILE B CA 1
ATOM 920 C C . ILE B 1 21 ? -7.957 9.031 1.864 1 94.5 21 ILE B C 1
ATOM 922 O O . ILE B 1 21 ? -7.277 8.875 0.845 1 94.5 21 ILE B O 1
ATOM 926 N N . ALA B 1 22 ? -8.352 8.07 2.654 1 96.31 22 ALA B N 1
ATOM 927 C CA . ALA B 1 22 ? -7.988 6.691 2.322 1 96.31 22 ALA B CA 1
ATOM 928 C C . ALA B 1 22 ? -8.562 6.289 0.965 1 96.31 22 ALA B C 1
ATOM 930 O O . ALA B 1 22 ? -7.855 5.711 0.135 1 96.31 22 ALA B O 1
ATOM 931 N N . TYR B 1 23 ? -9.797 6.598 0.725 1 95.94 23 TYR B N 1
ATOM 932 C CA . TYR B 1 23 ? -10.461 6.312 -0.542 1 95.94 23 TYR B CA 1
ATOM 933 C C . TYR B 1 23 ? -9.695 6.93 -1.708 1 95.94 23 TYR B C 1
ATOM 935 O O . TYR B 1 23 ? -9.383 6.246 -2.686 1 95.94 23 TYR B O 1
ATOM 943 N N . ASN B 1 24 ? -9.367 8.141 -1.553 1 94 24 ASN B N 1
ATOM 944 C CA . ASN B 1 24 ? -8.68 8.875 -2.613 1 94 24 ASN B CA 1
ATOM 945 C C . ASN B 1 24 ? -7.281 8.328 -2.865 1 94 24 ASN B C 1
ATOM 947 O O . ASN B 1 24 ? -6.781 8.383 -3.988 1 94 24 ASN B O 1
ATOM 951 N N . SER B 1 25 ? -6.695 7.824 -1.8 1 94.38 25 SER B N 1
ATOM 952 C CA . SER B 1 25 ? -5.348 7.277 -1.916 1 94.38 25 SER B CA 1
ATOM 953 C C . SER B 1 25 ? -5.359 5.926 -2.623 1 94.38 25 SER B C 1
ATOM 955 O O . SER B 1 25 ? -4.359 5.523 -3.217 1 94.38 25 SER B O 1
ATOM 957 N N . LEU B 1 26 ? -6.473 5.25 -2.605 1 94.06 26 LEU B N 1
ATOM 958 C CA . LEU B 1 26 ? -6.57 3.898 -3.143 1 94.06 26 LEU B CA 1
ATOM 959 C C . LEU B 1 26 ? -7.207 3.91 -4.527 1 94.06 26 LEU B C 1
ATOM 961 O O . LEU B 1 26 ? -7.141 2.914 -5.254 1 94.06 26 LEU B O 1
ATOM 965 N N . ILE B 1 27 ? -7.789 4.98 -4.879 1 80.81 27 ILE B N 1
ATOM 966 C CA . ILE B 1 27 ? -8.555 5.027 -6.117 1 80.81 27 ILE B CA 1
ATOM 967 C C . ILE B 1 27 ? -7.805 4.277 -7.219 1 80.81 27 ILE B C 1
ATOM 969 O O . ILE B 1 27 ? -6.637 4.562 -7.484 1 80.81 27 ILE B O 1
ATOM 973 N N . PRO B 1 28 ? -8.539 3.211 -7.586 1 67.62 28 PRO B N 1
ATOM 974 C CA . PRO B 1 28 ? -7.926 2.391 -8.633 1 67.62 28 PRO B CA 1
ATOM 975 C C . PRO B 1 28 ? -7.625 3.188 -9.906 1 67.62 28 PRO B C 1
ATOM 977 O O . PRO B 1 28 ? -8.32 4.156 -10.211 1 67.62 28 PRO B O 1
ATOM 980 N N . ASP B 1 29 ? -6.285 2.996 -10.266 1 60.59 29 ASP B N 1
ATOM 981 C CA . ASP B 1 29 ? -6.066 3.543 -11.602 1 60.59 29 ASP B CA 1
ATOM 982 C C . ASP B 1 29 ? -6.906 2.807 -12.641 1 60.59 29 ASP B C 1
ATOM 984 O O . ASP B 1 29 ? -7.137 1.602 -12.523 1 60.59 29 ASP B O 1
ATOM 988 N N . PRO B 1 30 ? -7.781 3.656 -13.234 1 52.78 30 PRO B N 1
ATOM 989 C CA . PRO B 1 30 ? -8.594 3.025 -14.281 1 52.78 30 PRO B CA 1
ATOM 990 C C . PRO B 1 30 ? -7.84 1.928 -15.031 1 52.78 30 PRO B C 1
ATOM 992 O O . PRO B 1 30 ? -8.367 1.354 -15.984 1 52.78 30 PRO B O 1
ATOM 995 N N . VAL B 1 31 ? -6.73 1.759 -14.68 1 49.81 31 VAL B N 1
ATOM 996 C CA . VAL B 1 31 ? -6.043 0.83 -15.57 1 49.81 31 VAL B CA 1
ATOM 997 C C . VAL B 1 31 ? -6.844 -0.464 -15.688 1 49.81 31 VAL B C 1
ATOM 999 O O . VAL B 1 31 ? -7.691 -0.754 -14.844 1 49.81 31 VAL B O 1
ATOM 1002 N N . LEU B 1 32 ? -6.281 -1.525 -16.344 1 50.72 32 LEU B N 1
ATOM 1003 C CA . LEU B 1 32 ? -6.762 -2.773 -16.922 1 50.72 32 LEU B CA 1
ATOM 1004 C C . LEU B 1 32 ? -7.328 -3.691 -15.844 1 50.72 32 LEU B C 1
ATOM 1006 O O . LEU B 1 32 ? -6.602 -4.121 -14.945 1 50.72 32 LEU B O 1
ATOM 1010 N N . LYS B 1 33 ? -8.547 -3.211 -15.398 1 55.56 33 LYS B N 1
ATOM 1011 C CA . LYS B 1 33 ? -9.289 -4.215 -14.641 1 55.56 33 LYS B CA 1
ATOM 1012 C C . LYS B 1 33 ? -9.117 -5.602 -15.25 1 55.56 33 LYS B C 1
ATOM 1014 O O . LYS B 1 33 ? -9.375 -5.801 -16.438 1 55.56 33 LYS B O 1
ATOM 1019 N N . GLY B 1 34 ? -8.156 -6.352 -14.836 1 59.84 34 GLY B N 1
ATOM 1020 C CA . GLY B 1 34 ? -7.98 -7.707 -15.336 1 59.84 34 GLY B CA 1
ATOM 1021 C C . GLY B 1 34 ? -9.234 -8.555 -15.219 1 59.84 34 GLY B C 1
ATOM 1022 O O . GLY B 1 34 ? -10.102 -8.273 -14.391 1 59.84 34 GLY B O 1
ATOM 1023 N N . ASN B 1 35 ? -9.531 -9.242 -16.25 1 75.06 35 ASN B N 1
ATOM 1024 C CA . ASN B 1 35 ? -10.648 -10.18 -16.391 1 75.06 35 ASN B CA 1
ATOM 1025 C C . ASN B 1 35 ? -10.734 -11.117 -15.188 1 75.06 35 ASN B C 1
ATOM 1027 O O . ASN B 1 35 ? -11.727 -11.828 -15.016 1 75.06 35 ASN B O 1
ATOM 1031 N N . GLU B 1 36 ? -9.75 -10.906 -14.227 1 88.62 36 GLU B N 1
ATOM 1032 C CA . GLU B 1 36 ? -9.75 -11.93 -13.188 1 88.62 36 GLU B CA 1
ATOM 1033 C C . GLU B 1 36 ? -10.133 -11.344 -11.828 1 88.62 36 GLU B C 1
ATOM 1035 O O . GLU B 1 36 ? -10.43 -12.086 -10.891 1 88.62 36 GLU B O 1
ATOM 1040 N N . ILE B 1 37 ? -10.133 -9.984 -11.68 1 90.31 37 ILE B N 1
ATOM 1041 C CA . ILE B 1 37 ? -10.414 -9.383 -10.383 1 90.31 37 ILE B CA 1
ATOM 1042 C C . ILE B 1 37 ? -10.977 -7.98 -10.578 1 90.31 37 ILE B C 1
ATOM 1044 O O . ILE B 1 37 ? -10.547 -7.246 -11.469 1 90.31 37 ILE B O 1
ATOM 1048 N N . ASN B 1 38 ? -12.008 -7.613 -9.859 1 90 38 ASN B N 1
ATOM 1049 C CA . ASN B 1 38 ? -12.562 -6.27 -9.766 1 90 38 ASN B CA 1
ATOM 1050 C C . ASN B 1 38 ? -12.633 -5.789 -8.32 1 90 38 ASN B C 1
ATOM 1052 O O . ASN B 1 38 ? -13.086 -6.523 -7.438 1 90 38 ASN B O 1
ATOM 1056 N N . ILE B 1 39 ? -12.086 -4.598 -8.133 1 91.25 39 ILE B N 1
ATOM 1057 C CA . ILE B 1 39 ? -12.148 -3.988 -6.809 1 91.25 39 ILE B CA 1
ATOM 1058 C C . ILE B 1 39 ? -12.844 -2.631 -6.895 1 91.25 39 ILE B C 1
ATOM 1060 O O . ILE B 1 39 ? -12.469 -1.786 -7.711 1 91.25 39 ILE B O 1
ATOM 1064 N N . ASN B 1 40 ? -13.82 -2.453 -6.062 1 91.94 40 ASN B N 1
ATOM 1065 C CA . ASN B 1 40 ? -14.5 -1.165 -5.961 1 91.94 40 ASN B CA 1
ATOM 1066 C C . ASN B 1 40 ? -14.422 -0.602 -4.543 1 91.94 40 ASN B C 1
ATOM 1068 O O . ASN B 1 40 ? -14.727 -1.299 -3.576 1 91.94 40 ASN B O 1
ATOM 1072 N N . TYR B 1 41 ? -13.945 0.641 -4.531 1 95.44 41 TYR B N 1
ATOM 1073 C CA . TYR B 1 41 ? -13.852 1.315 -3.24 1 95.44 41 TYR B CA 1
ATOM 1074 C C . TYR B 1 41 ? -14.961 2.354 -3.094 1 95.44 41 TYR B C 1
ATOM 1076 O O . TYR B 1 41 ?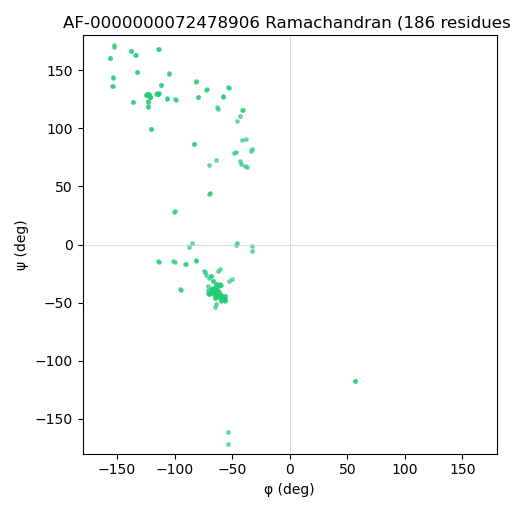 -15.375 2.971 -4.074 1 95.44 41 TYR B O 1
ATOM 1084 N N . SER B 1 42 ? -15.391 2.492 -1.883 1 95.38 42 SER B N 1
ATOM 1085 C CA . SER B 1 42 ? -16.328 3.551 -1.537 1 95.38 42 SER B CA 1
ATOM 1086 C C . SER B 1 42 ? -16.188 3.965 -0.076 1 95.38 42 SER B C 1
ATOM 1088 O O . SER B 1 42 ? -15.453 3.33 0.685 1 95.38 42 SER B O 1
ATOM 1090 N N . VAL B 1 43 ? -16.906 5.082 0.181 1 97.06 43 VAL B N 1
ATOM 1091 C CA . VAL B 1 43 ? -16.906 5.57 1.556 1 97.06 43 VAL B CA 1
ATOM 1092 C C . VAL B 1 43 ? -18.344 5.645 2.074 1 97.06 43 VAL B C 1
ATOM 1094 O O . VAL B 1 43 ? -19.25 6.125 1.373 1 97.06 43 VAL B O 1
ATOM 1097 N N . ASP B 1 44 ? -18.516 5.031 3.266 1 97.44 44 ASP B N 1
ATOM 1098 C CA . ASP B 1 44 ? -19.781 5.141 3.996 1 97.44 44 ASP B CA 1
ATOM 1099 C C . ASP B 1 44 ? -19.562 5.758 5.375 1 97.44 44 ASP B C 1
ATOM 1101 O O . ASP B 1 44 ? -19.266 5.051 6.336 1 97.44 44 ASP B O 1
ATOM 1105 N N . ASN B 1 45 ? -19.828 7.078 5.539 1 96.56 45 ASN B N 1
ATOM 1106 C CA . ASN B 1 45 ? -19.484 7.824 6.75 1 96.56 45 ASN B CA 1
ATOM 1107 C C . ASN B 1 45 ? -18 7.734 7.074 1 96.56 45 ASN B C 1
ATOM 1109 O O . ASN B 1 45 ? -17.172 8.227 6.309 1 96.56 45 ASN B O 1
ATOM 1113 N N . ASN B 1 46 ? -17.656 7.172 8.172 1 97.38 46 ASN B N 1
ATOM 1114 C CA . ASN B 1 46 ? -16.25 7.09 8.547 1 97.38 46 ASN B CA 1
ATOM 1115 C C . ASN B 1 46 ? -15.664 5.711 8.242 1 97.38 46 ASN B C 1
ATOM 1117 O O . ASN B 1 46 ? -14.68 5.301 8.859 1 97.38 46 ASN B O 1
ATOM 1121 N N . GLU B 1 47 ? -16.25 5.051 7.215 1 98 47 GLU B N 1
ATOM 1122 C CA . GLU B 1 47 ? -15.766 3.713 6.891 1 98 47 GLU B CA 1
ATOM 1123 C C . GLU B 1 47 ? -15.336 3.621 5.43 1 98 47 GLU B C 1
ATOM 1125 O O . GLU B 1 47 ? -16.047 4.059 4.531 1 98 47 GLU B O 1
ATOM 1130 N N . LEU B 1 48 ? -14.18 3.119 5.238 1 97.62 48 LEU B N 1
ATOM 1131 C CA . LEU B 1 48 ? -13.773 2.691 3.902 1 97.62 48 LEU B CA 1
ATOM 1132 C C . LEU B 1 48 ? -14.359 1.321 3.572 1 97.62 48 LEU B C 1
ATOM 1134 O O . LEU B 1 48 ? -14.211 0.375 4.348 1 97.62 48 LEU B O 1
ATOM 1138 N N . VAL B 1 49 ? -15.031 1.26 2.434 1 96.88 49 VAL B N 1
ATOM 1139 C CA . VAL B 1 49 ? -15.641 0.005 2.004 1 96.88 49 VAL B CA 1
ATOM 1140 C C . VAL B 1 49 ? -14.961 -0.487 0.727 1 96.88 49 VAL B C 1
ATOM 1142 O O . VAL B 1 49 ? -14.812 0.27 -0.234 1 96.88 49 VAL B O 1
ATOM 1145 N N . ALA B 1 50 ? -14.531 -1.76 0.717 1 95.81 50 ALA B N 1
ATOM 1146 C CA . ALA B 1 50 ? -13.93 -2.381 -0.46 1 95.81 50 ALA B CA 1
ATOM 1147 C C . ALA B 1 50 ? -14.695 -3.635 -0.869 1 95.81 50 ALA B C 1
ATOM 1149 O O . ALA B 1 50 ? -14.867 -4.555 -0.066 1 95.81 50 ALA B O 1
ATOM 1150 N N . ASN B 1 51 ? -15.133 -3.605 -2.082 1 94.69 51 ASN B N 1
ATOM 1151 C CA . ASN B 1 51 ? -15.812 -4.766 -2.652 1 94.69 51 ASN B CA 1
ATOM 1152 C C . ASN B 1 51 ? -14.922 -5.492 -3.66 1 94.69 51 ASN B C 1
ATOM 1154 O O . ASN B 1 51 ? -14.438 -4.887 -4.617 1 94.69 51 ASN B O 1
ATOM 1158 N N . PHE B 1 52 ? -14.781 -6.812 -3.375 1 93.5 52 PHE B N 1
ATOM 1159 C CA . PHE B 1 52 ? -13.938 -7.637 -4.238 1 93.5 52 PHE B CA 1
ATOM 1160 C C . PHE B 1 52 ? -14.789 -8.633 -5.016 1 93.5 52 PHE B C 1
ATOM 1162 O O . PHE B 1 52 ? -15.719 -9.227 -4.469 1 93.5 52 PHE B O 1
ATOM 1169 N N . ALA B 1 53 ? -14.422 -8.727 -6.262 1 93.44 53 ALA B N 1
ATOM 1170 C CA . ALA B 1 53 ? -14.977 -9.789 -7.102 1 93.44 53 ALA B CA 1
ATOM 1171 C C . ALA B 1 53 ? -13.883 -10.445 -7.941 1 93.44 53 ALA B C 1
ATOM 1173 O O . ALA B 1 53 ? -13.148 -9.766 -8.656 1 93.44 53 ALA B O 1
ATOM 1174 N N . GLY B 1 54 ? -13.773 -11.875 -7.742 1 93.44 54 GLY B N 1
ATOM 1175 C CA . GLY B 1 54 ? -12.703 -12.57 -8.445 1 93.44 54 GLY B CA 1
ATOM 1176 C C . GLY B 1 54 ? -13.148 -13.898 -9.031 1 93.44 54 GLY B C 1
ATOM 1177 O O . GLY B 1 54 ? -14.219 -14.414 -8.688 1 93.44 54 GLY B O 1
ATOM 1178 N N . VAL B 1 55 ? -12.336 -14.492 -9.93 1 94.88 55 VAL B N 1
ATOM 1179 C CA . VAL B 1 55 ? -12.633 -15.734 -10.625 1 94.88 55 VAL B CA 1
ATOM 1180 C C . VAL B 1 55 ? -12.297 -16.922 -9.727 1 94.88 55 VAL B C 1
ATOM 1182 O O . VAL B 1 55 ? -12.727 -18.047 -9.992 1 94.88 55 VAL B O 1
ATOM 1185 N N . SER B 1 56 ? -11.547 -16.672 -8.602 1 94.38 56 SER B N 1
ATOM 1186 C CA . SER B 1 56 ? -11.133 -17.734 -7.691 1 94.38 56 SER B CA 1
ATOM 1187 C C . SER B 1 56 ? -10.844 -17.188 -6.297 1 94.38 56 SER B C 1
ATOM 1189 O O . SER B 1 56 ? -10.703 -15.984 -6.117 1 94.38 56 SER B O 1
ATOM 1191 N N . ASP B 1 57 ? -10.875 -18.156 -5.383 1 93.62 57 ASP B N 1
ATOM 1192 C CA . ASP B 1 57 ? -10.539 -17.781 -4.012 1 93.62 57 ASP B CA 1
ATOM 1193 C C . ASP B 1 57 ? -9.117 -17.234 -3.924 1 93.62 57 ASP B C 1
ATOM 1195 O O . ASP B 1 57 ? -8.852 -16.312 -3.158 1 93.62 57 ASP B O 1
ATOM 1199 N N . LYS B 1 58 ? -8.297 -17.844 -4.809 1 93.31 58 LYS B N 1
ATOM 1200 C CA . LYS B 1 58 ? -6.906 -17.406 -4.82 1 93.31 58 LYS B CA 1
ATOM 1201 C C . LYS B 1 58 ? -6.797 -15.945 -5.23 1 93.31 58 LYS B C 1
ATOM 1203 O O . LYS B 1 58 ? -6.129 -15.156 -4.559 1 93.31 58 LYS B O 1
ATOM 1208 N N . MET B 1 59 ? -7.504 -15.562 -6.164 1 92.06 59 MET B N 1
ATOM 1209 C CA . MET B 1 59 ? -7.453 -14.203 -6.695 1 92.06 59 MET B CA 1
ATOM 1210 C C . MET B 1 59 ? -7.965 -13.203 -5.668 1 92.06 59 MET B C 1
ATOM 1212 O O . MET B 1 59 ? -7.402 -12.117 -5.523 1 92.06 59 MET B O 1
ATOM 1216 N N . ILE B 1 60 ? -8.945 -13.594 -4.949 1 92.5 60 ILE B N 1
ATOM 1217 C CA . ILE B 1 60 ? -9.516 -12.719 -3.932 1 92.5 60 ILE B CA 1
ATOM 1218 C C . ILE B 1 60 ? -8.531 -12.562 -2.773 1 92.5 60 ILE B C 1
ATOM 1220 O O . ILE B 1 60 ? -8.328 -11.461 -2.262 1 92.5 60 ILE B O 1
ATOM 1224 N N . ARG B 1 61 ? -7.957 -13.648 -2.406 1 93.62 61 ARG B N 1
ATOM 1225 C CA . ARG B 1 61 ? -7 -13.641 -1.304 1 93.62 61 ARG B CA 1
ATOM 1226 C C . ARG B 1 61 ? -5.832 -12.703 -1.602 1 93.62 61 ARG B C 1
ATOM 1228 O O . ARG B 1 61 ? -5.414 -11.93 -0.738 1 93.62 61 ARG B O 1
ATOM 1235 N N . VAL B 1 62 ? -5.301 -12.789 -2.756 1 89.62 62 VAL B N 1
ATOM 1236 C CA . VAL B 1 62 ? -4.176 -11.953 -3.156 1 89.62 62 VAL B CA 1
ATOM 1237 C C . VAL B 1 62 ? -4.594 -10.484 -3.127 1 89.62 62 VAL B C 1
ATOM 1239 O O . VAL B 1 62 ? -3.877 -9.641 -2.58 1 89.62 62 VAL B O 1
ATOM 1242 N N . ALA B 1 63 ? -5.805 -10.203 -3.68 1 90.44 63 ALA B N 1
ATOM 1243 C CA . ALA B 1 63 ? -6.293 -8.828 -3.773 1 90.44 63 ALA B CA 1
ATOM 1244 C C . ALA B 1 63 ? -6.52 -8.227 -2.387 1 90.44 63 ALA B C 1
ATOM 1246 O O . ALA B 1 63 ? -6.164 -7.074 -2.135 1 90.44 63 ALA B O 1
ATOM 1247 N N . ILE B 1 64 ? -7.047 -9.062 -1.546 1 93.56 64 ILE B N 1
ATOM 1248 C CA . ILE B 1 64 ? -7.359 -8.578 -0.207 1 93.56 64 ILE B CA 1
ATOM 1249 C C . ILE B 1 64 ? -6.066 -8.336 0.569 1 93.56 64 ILE B C 1
ATOM 1251 O O . ILE B 1 64 ? -5.961 -7.359 1.317 1 93.56 64 ILE B O 1
ATOM 1255 N N . SER B 1 65 ? -5.133 -9.219 0.434 1 91.19 65 SER B N 1
ATOM 1256 C CA . SER B 1 65 ? -3.846 -9.062 1.106 1 91.19 65 SER B CA 1
ATOM 1257 C C . SER B 1 65 ? -3.152 -7.77 0.686 1 91.19 65 SER B C 1
ATOM 1259 O O . SER B 1 65 ? -2.643 -7.031 1.529 1 91.19 65 SER B O 1
ATOM 1261 N N . ASN B 1 66 ? -3.16 -7.531 -0.621 1 91.56 66 ASN B N 1
ATOM 1262 C CA . ASN B 1 66 ? -2.576 -6.305 -1.146 1 91.56 66 ASN B CA 1
ATOM 1263 C C . ASN B 1 66 ? -3.297 -5.066 -0.611 1 91.56 66 ASN B C 1
ATOM 1265 O O . ASN B 1 66 ? -2.654 -4.09 -0.229 1 91.56 66 ASN B O 1
ATOM 1269 N N . THR B 1 67 ? -4.648 -5.137 -0.551 1 93.25 67 THR B N 1
ATOM 1270 C CA . THR B 1 67 ? -5.457 -4.012 -0.093 1 93.25 67 THR B CA 1
ATOM 1271 C C . THR B 1 67 ? -5.195 -3.723 1.383 1 93.25 67 THR B C 1
ATOM 1273 O O . THR B 1 67 ? -5.035 -2.564 1.774 1 93.25 67 THR B O 1
ATOM 1276 N N . ILE B 1 68 ? -5.062 -4.715 2.172 1 93.94 68 ILE B N 1
ATOM 1277 C CA . ILE B 1 68 ? -4.816 -4.562 3.602 1 93.94 68 ILE B CA 1
ATOM 1278 C C . ILE B 1 68 ? -3.445 -3.922 3.82 1 93.94 68 ILE B C 1
ATOM 1280 O O . ILE B 1 68 ? -3.297 -3.035 4.664 1 93.94 68 ILE B O 1
ATOM 1284 N N . ASP B 1 69 ? -2.498 -4.352 3.031 1 92 69 ASP B N 1
ATOM 1285 C CA . ASP B 1 69 ? -1.174 -3.742 3.105 1 92 69 ASP B CA 1
ATOM 1286 C C . ASP B 1 69 ? -1.239 -2.25 2.795 1 92 69 ASP B C 1
ATOM 1288 O O . ASP B 1 69 ? -0.649 -1.435 3.508 1 92 69 ASP B O 1
ATOM 1292 N N . ASN B 1 70 ? -2.006 -1.907 1.75 1 94.44 70 ASN B N 1
ATOM 1293 C CA . ASN B 1 70 ? -2.158 -0.506 1.371 1 94.44 70 ASN B CA 1
ATOM 1294 C C . ASN B 1 70 ? -2.848 0.299 2.469 1 94.44 70 ASN B C 1
ATOM 1296 O O . ASN B 1 70 ? -2.434 1.419 2.775 1 94.44 70 ASN B O 1
ATOM 1300 N N . ILE B 1 71 ? -3.816 -0.253 3.062 1 96 71 ILE B N 1
ATOM 1301 C CA . ILE B 1 71 ? -4.562 0.433 4.113 1 96 71 ILE B CA 1
ATOM 1302 C C . ILE B 1 71 ? -3.66 0.648 5.328 1 96 71 ILE B C 1
ATOM 1304 O O . ILE B 1 71 ? -3.684 1.716 5.945 1 96 71 ILE B O 1
ATOM 1308 N N . LYS B 1 72 ? -2.92 -0.363 5.637 1 94.62 72 LYS B N 1
ATOM 1309 C CA . LYS B 1 72 ? -1.962 -0.228 6.73 1 94.62 72 LYS B CA 1
ATOM 1310 C C . LYS B 1 72 ? -1.007 0.937 6.484 1 94.62 72 LYS B C 1
ATOM 1312 O O . LYS B 1 72 ? -0.76 1.744 7.383 1 94.62 72 LYS B O 1
ATOM 1317 N N . VAL B 1 73 ? -0.497 1.034 5.391 1 95.19 73 VAL B N 1
ATOM 1318 C CA . VAL B 1 73 ? 0.457 2.076 5.02 1 95.19 73 VAL B CA 1
ATOM 1319 C C . VAL B 1 73 ? -0.224 3.441 5.07 1 95.19 73 VAL B C 1
ATOM 1321 O O . VAL B 1 73 ? 0.379 4.426 5.504 1 95.19 73 VAL B O 1
ATOM 1324 N N . ILE B 1 74 ? -1.464 3.521 4.664 1 95.94 74 ILE B N 1
ATOM 1325 C CA . ILE B 1 74 ? -2.256 4.742 4.742 1 95.94 74 ILE B CA 1
ATOM 1326 C C . ILE B 1 74 ? -2.363 5.195 6.195 1 95.94 74 ILE B C 1
ATOM 1328 O O . ILE B 1 74 ? -2.092 6.355 6.516 1 95.94 74 ILE B O 1
ATOM 1332 N N . ILE B 1 75 ? -2.688 4.285 7 1 95.06 75 ILE B N 1
ATOM 1333 C CA . ILE B 1 75 ? -2.885 4.594 8.414 1 95.06 75 ILE B CA 1
ATOM 1334 C C . ILE B 1 75 ? -1.568 5.055 9.031 1 95.06 75 ILE B C 1
ATOM 1336 O O . ILE B 1 75 ? -1.536 6.039 9.773 1 95.06 75 ILE B O 1
ATOM 1340 N N . GLU B 1 76 ? -0.513 4.363 8.711 1 92.94 76 GLU B N 1
ATOM 1341 C CA . GLU B 1 76 ? 0.797 4.754 9.219 1 92.94 76 GLU B CA 1
ATOM 1342 C C . GLU B 1 76 ? 1.191 6.141 8.719 1 92.94 76 GLU B C 1
ATOM 1344 O O . GLU B 1 76 ? 1.795 6.926 9.453 1 92.94 76 GLU B O 1
ATOM 1349 N N . THR B 1 77 ? 0.921 6.41 7.52 1 94.94 77 THR B N 1
ATOM 1350 C CA . THR B 1 77 ? 1.213 7.719 6.945 1 94.94 77 THR B CA 1
ATOM 1351 C C . THR B 1 77 ? 0.376 8.805 7.617 1 94.94 77 THR B C 1
ATOM 1353 O O . THR B 1 77 ? 0.899 9.852 7.992 1 94.94 77 THR B O 1
ATOM 1356 N N . MET B 1 78 ? -0.863 8.539 7.777 1 93.38 78 MET B N 1
ATOM 1357 C CA . MET B 1 78 ? -1.748 9.484 8.461 1 93.38 78 MET B CA 1
ATOM 1358 C C . MET B 1 78 ? -1.227 9.805 9.852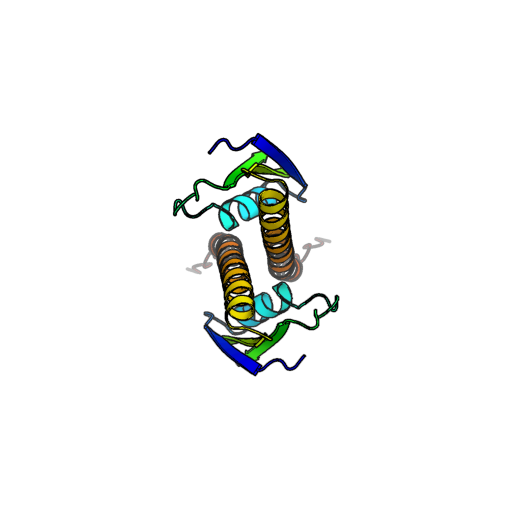 1 93.38 78 MET B C 1
ATOM 1360 O O . MET B 1 78 ? -1.206 10.969 10.258 1 93.38 78 MET B O 1
ATOM 1364 N N . ASP B 1 79 ? -0.813 8.812 10.562 1 91.19 79 ASP B N 1
ATOM 1365 C CA . ASP B 1 79 ? -0.33 8.977 11.93 1 91.19 79 ASP B CA 1
ATOM 1366 C C . ASP B 1 79 ? 0.905 9.867 11.977 1 91.19 79 ASP B C 1
ATOM 1368 O O . ASP B 1 79 ? 1.096 10.625 12.93 1 91.19 79 ASP B O 1
ATOM 1372 N N . ALA B 1 80 ? 1.668 9.766 11.016 1 88.56 80 ALA B N 1
ATOM 1373 C CA . ALA B 1 80 ? 2.883 10.57 10.953 1 88.56 80 ALA B CA 1
ATOM 1374 C C . ALA B 1 80 ? 2.549 12.047 10.758 1 88.56 80 ALA B C 1
ATOM 1376 O O . ALA B 1 80 ? 3.266 12.922 11.25 1 88.56 80 ALA B O 1
ATOM 1377 N N . PHE B 1 81 ? 1.474 12.391 10.172 1 84.81 81 PHE B N 1
ATOM 1378 C CA . PHE B 1 81 ? 1.076 13.773 9.906 1 84.81 81 PHE B CA 1
ATOM 1379 C C . PHE B 1 81 ? 0.168 14.297 11.016 1 84.81 81 PHE B C 1
ATOM 1381 O O . PHE B 1 81 ? 0.16 15.492 11.305 1 84.81 81 PHE B O 1
ATOM 1388 N N . ASP B 1 82 ? -0.676 13.484 11.484 1 76.88 82 ASP B N 1
ATOM 1389 C CA . ASP B 1 82 ? -1.52 13.906 12.602 1 76.88 82 ASP B CA 1
ATOM 1390 C C . ASP B 1 82 ? -0.684 14.188 13.844 1 76.88 82 ASP B C 1
ATOM 1392 O O . ASP B 1 82 ? -0.966 15.125 14.594 1 76.88 82 ASP B O 1
ATOM 1396 N N . GLY B 1 83 ? 0.213 13.297 14.328 1 60.88 83 GLY B N 1
ATOM 1397 C CA . GLY B 1 83 ? 1.077 13.586 15.461 1 60.88 83 GLY B CA 1
ATOM 1398 C C . GLY B 1 83 ? 1.859 14.875 15.305 1 60.88 83 GLY B C 1
ATOM 1399 O O . GLY B 1 83 ? 2.227 15.508 16.297 1 60.88 83 GLY B O 1
ATOM 1400 N N . LYS B 1 84 ? 2.227 15.297 14.203 1 55 84 LYS B N 1
ATOM 1401 C CA . LYS B 1 84 ? 2.859 16.594 13.984 1 55 84 LYS B CA 1
ATOM 1402 C C . LYS B 1 84 ? 1.856 17.734 14.164 1 55 84 LYS B C 1
ATOM 1404 O O . LYS B 1 84 ? 2.211 18.812 14.648 1 55 84 LYS B O 1
ATOM 1409 N N . LYS B 1 85 ? 0.595 17.625 13.727 1 50.69 85 LYS B N 1
ATOM 1410 C CA . LYS B 1 85 ? -0.337 18.719 14.016 1 50.69 85 LYS B CA 1
ATOM 1411 C C . LYS B 1 85 ? -0.488 18.938 15.516 1 50.69 85 LYS B C 1
ATOM 1413 O O . LYS B 1 85 ? -0.929 20 15.953 1 50.69 85 LYS B O 1
ATOM 1418 N N . ASP B 1 86 ? -0.441 17.953 16.328 1 45.25 86 ASP B N 1
ATOM 1419 C CA . ASP B 1 86 ? -0.504 18.219 17.766 1 45.25 86 ASP B CA 1
ATOM 1420 C C . ASP B 1 86 ? 0.684 19.062 18.219 1 45.25 86 ASP B C 1
ATOM 1422 O O . ASP B 1 86 ? 0.615 19.734 19.25 1 45.25 86 ASP B O 1
ATOM 1426 N N . GLN B 1 87 ? 1.767 19.078 17.516 1 41.28 87 GLN B N 1
ATOM 1427 C CA . GLN B 1 87 ? 2.771 20.031 18 1 41.28 87 GLN B CA 1
ATOM 1428 C C . GLN B 1 87 ? 2.361 21.469 17.688 1 41.28 87 GLN B C 1
ATOM 1430 O O . GLN B 1 87 ? 2.814 22.406 18.359 1 41.28 87 GLN B O 1
ATOM 1435 N N . THR B 1 8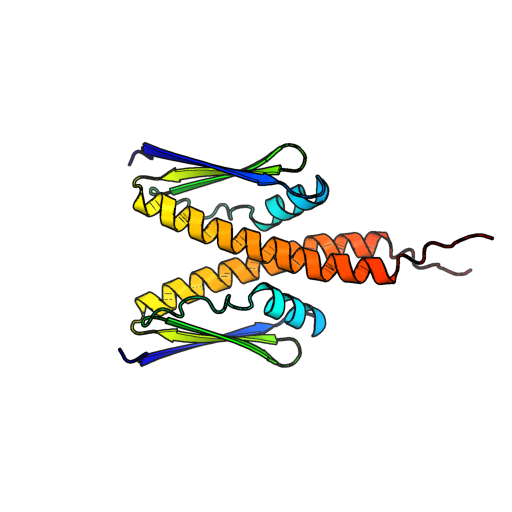8 ? 1.605 21.812 16.734 1 37.53 88 THR B N 1
ATOM 1436 C CA . THR B 1 88 ? 1.155 23.188 16.641 1 37.53 88 THR B CA 1
ATOM 1437 C C . THR B 1 88 ? -0.088 23.422 17.484 1 37.53 88 THR B C 1
ATOM 1439 O O . THR B 1 88 ? -0.727 24.469 17.406 1 37.53 88 THR B O 1
ATOM 1442 N N . TRP B 1 89 ? -0.613 22.422 18.203 1 38.97 89 TRP B N 1
ATOM 1443 C CA . TRP B 1 89 ? -1.717 22.75 19.094 1 38.97 89 TRP B CA 1
ATOM 1444 C C . TRP B 1 89 ? -1.235 23.594 20.266 1 38.97 89 TRP B C 1
ATOM 1446 O O . TRP B 1 89 ? -0.783 23.062 21.281 1 38.97 89 TRP B O 1
ATOM 1456 N N . SER B 1 90 ? -0.44 24.562 20.203 1 36.47 90 SER B N 1
ATOM 1457 C CA . SER B 1 90 ? -0.404 25.516 21.297 1 36.47 90 SER B CA 1
ATOM 1458 C C . SER B 1 90 ? -1.809 25.969 21.688 1 36.47 90 SER B C 1
ATOM 1460 O O . SER B 1 90 ? -2.539 26.516 20.859 1 36.47 90 SER B O 1
ATOM 1462 N N . VAL B 1 91 ? -2.623 25.219 22.438 1 37.44 91 VAL B N 1
ATOM 1463 C CA . VAL B 1 91 ? -3.695 25.797 23.25 1 37.44 91 VAL B CA 1
ATOM 1464 C C . VAL B 1 91 ? -3.27 27.172 23.766 1 37.44 91 VAL B C 1
ATOM 1466 O O . VAL B 1 91 ? -2.283 27.281 24.5 1 37.44 91 VAL B O 1
ATOM 1469 N N . GLU B 1 92 ? -3.34 28.203 23.141 1 36.19 92 GLU B N 1
ATOM 1470 C CA . GLU B 1 92 ? -3.41 29.547 23.703 1 36.19 92 GLU B CA 1
ATOM 1471 C C . GLU B 1 92 ? -4.262 29.562 24.969 1 36.19 92 GLU B C 1
ATOM 1473 O O . GLU B 1 92 ? -5.477 29.375 24.922 1 36.19 92 GLU B O 1
ATOM 1478 N N . ALA B 1 93 ? -3.848 28.922 26.047 1 38.69 93 ALA B N 1
ATOM 1479 C CA . ALA B 1 93 ? -4.305 29.234 27.406 1 38.69 93 ALA B CA 1
ATOM 1480 C C . ALA B 1 93 ? -4.348 30.75 27.625 1 38.69 93 ALA B C 1
ATOM 1482 O O . ALA B 1 93 ? -3.305 31.406 27.719 1 38.69 93 ALA B O 1
ATOM 1483 N N . LYS B 1 94 ? -5.203 31.5 27.094 1 37.41 94 LYS B N 1
ATOM 1484 C CA . LYS B 1 94 ? -5.566 32.781 27.672 1 37.41 94 LYS B CA 1
ATOM 1485 C C . LYS B 1 94 ? -5.742 32.688 29.188 1 37.41 94 LYS B C 1
ATOM 1487 O O . LYS B 1 94 ? -6.562 31.922 29.672 1 37.41 94 LYS B O 1
ATOM 1492 N N . GLU B 1 95 ? -4.809 33.312 30 1 29.08 95 GLU B N 1
ATOM 1493 C CA . GLU B 1 95 ? -5.035 33.906 31.312 1 29.08 95 GLU B CA 1
ATOM 1494 C C . GLU B 1 95 ? -6.211 34.875 31.281 1 29.08 95 GLU B C 1
ATOM 1496 O O . GLU B 1 95 ? -6.41 35.594 30.281 1 29.08 95 GLU B O 1
#

Radius of gyration: 19.34 Å; Cα contacts (8 Å, |Δi|>4): 279; chains: 2; bounding box: 40×67×48 Å

InterPro domains:
  IPR015419 CTAG/Pcc1 family [PF09341] (6-79)
  IPR015419 CTAG/Pcc1 family [PTHR31283] (3-85)

Organism: Diutina rugosa (NCBI:txid5481)

Foldseek 3Di:
DFQPDKDKDKDFDPFQVLLVVLCVQPPDDPPPPDPAKDWDWDGDGRMIMIMITGPDPVVRVVVVVVSVVSVVVSVVVVVVVVVVVVVPPPPPPDD/DFQPDKDKDKDFDPFQVLLVVLCVQPPDDPPDPDPAKDWDWDGDGRMIMIMITGPDPVVRVVVVVVSVVSVVVSVVVVVVVVVVVVVPPPPPPDD

Nearest PDB structures (foldseek):
  4wx8-assembly3_C  TM=9.178E-01  e=2.139E-08  Saccharomyces cerevisiae S288C
  6gwj-assembly1_B  TM=9.388E-01  e=3.536E-06  Homo sapiens
  8k20-assembly1_F  TM=9.196E-01  e=2.906E-06  Arabidopsis thaliana
  8k20-assembly1_D  TM=9.053E-01  e=1.149E-05  Arabidopsis thaliana
  3eno-assembly2_E  TM=8.831E-01  e=1.384E-04  Pyrococcus furiosus

Sequence (190 aa):
MSLDYKLELRVPFETARQAEIAYNSLIPDPVLKGNEININYSVDNNELVANFAGVSDKMIRVAISNTIDNIKVIIETMDAFDGKKDQTWSVEAKEMSLDYKLELRVPFETARQAEIAYNSLIPDPVLKGNEININYSVDNNELVANFAGVSDKMIRVAISNTIDNIKVIIETMDAFDGKKDQTWSVEAKE

Secondary structure (DSSP, 8-state):
----EEEEEEEE-SSHHHHHHHHHHH---SS---TTEEEEEEEETTEEEEEEEESSHHHHHHHHHHHHHHHHHHHHHHHHHHHHHTTT-------/----EEEEEEEE-SSHHHHHHHHHHH---SS---TTEEEEEEEETTEEEEEEEESSHHHHHHHHHHHHHHHHHHHHHHHHHHHHHTTT-------

pLDDT: mean 83.23, std 19.91, range [29.08, 98.0]

Solvent-accessible surface area (backbone atoms only — not comparable to full-atom values): 10588 Å² total; per-residue (Å²): 116,71,57,78,34,72,49,75,47,78,45,78,45,96,36,44,65,56,17,50,43,51,48,67,28,56,54,71,68,86,55,83,68,50,79,48,48,46,78,48,76,45,72,61,71,28,20,32,34,40,39,39,30,6,59,36,70,67,52,42,50,54,51,49,52,54,50,51,53,41,49,49,27,40,52,42,42,48,50,61,55,51,64,55,52,58,70,71,55,66,76,78,76,78,128,116,70,58,78,34,72,50,76,48,77,45,79,43,95,38,44,65,56,17,50,44,50,48,66,29,57,55,72,68,86,54,82,66,48,80,47,46,46,79,46,78,45,73,60,71,29,19,32,35,38,39,39,31,5,59,34,71,68,50,40,52,54,52,49,53,53,48,51,53,42,48,52,28,41,52,42,42,48,50,60,54,52,63,51,53,57,68,70,56,67,74,78,74,77,130